Protein AF-A0AAJ0M104-F1 (afdb_monomer)

Organism: NCBI:txid1170767

Solvent-accessible surface area (backbone atoms only — not comparable to full-atom values): 20127 Å² total; per-residue (Å²): 142,82,82,86,83,86,80,84,82,85,83,86,78,90,77,90,78,86,89,79,87,89,79,88,84,80,92,86,79,87,88,90,83,88,88,82,92,83,86,89,83,90,82,90,84,78,93,82,86,85,82,90,78,89,78,89,83,83,91,80,80,91,81,91,84,84,83,83,86,76,73,85,75,64,67,65,60,63,60,58,66,60,56,79,59,67,57,43,47,35,33,41,36,37,40,35,34,30,68,42,46,60,71,63,79,86,50,50,33,64,58,34,48,51,50,49,53,26,49,52,27,35,71,75,71,72,36,75,65,47,80,91,61,39,47,78,49,74,39,66,62,32,46,63,39,70,80,34,68,21,39,41,37,39,39,36,42,43,85,56,94,76,53,66,72,79,48,60,76,48,38,34,38,48,75,55,85,50,72,49,73,74,54,86,68,82,74,56,70,68,57,53,56,52,49,67,77,56,66,66,66,86,73,54,67,63,62,76,69,58,63,66,75,70,75,72,75,78,84,82,63,96,40,72,68,54,43,52,55,50,50,43,52,49,50,46,51,32,36,31,27,40,42,80,81,50,68,70,53,54,52,44,40,71,77,33,52,75,57,37,51,60,40,55,78,72,50,55,69,72,46,48,48,55,79,75,38,78,81,71,64,71,69,81,80,64,75,81,71,73,86,75,78,78,77,80,82,82,75,77,86,78,80,89,127

Structure (mmCIF, N/CA/C/O backbone):
data_AF-A0AAJ0M104-F1
#
_entry.id   AF-A0AAJ0M104-F1
#
loop_
_atom_site.group_PDB
_atom_site.id
_atom_site.type_symbol
_atom_site.label_atom_id
_atom_site.label_alt_id
_atom_site.label_comp_id
_atom_site.label_asym_id
_atom_site.label_entity_id
_atom_site.label_seq_id
_atom_site.pdbx_PDB_ins_code
_atom_site.Cartn_x
_atom_site.Cartn_y
_atom_site.Cartn_z
_atom_site.occupancy
_atom_site.B_iso_or_equiv
_atom_site.auth_seq_id
_atom_site.auth_comp_id
_atom_site.auth_asym_id
_atom_site.auth_atom_id
_atom_site.pdbx_PDB_model_num
ATOM 1 N N . MET A 1 1 ? -18.863 -15.784 45.475 1.00 42.91 1 MET A N 1
ATOM 2 C CA . MET A 1 1 ? -17.719 -15.745 44.542 1.00 42.91 1 MET A CA 1
ATOM 3 C C . MET A 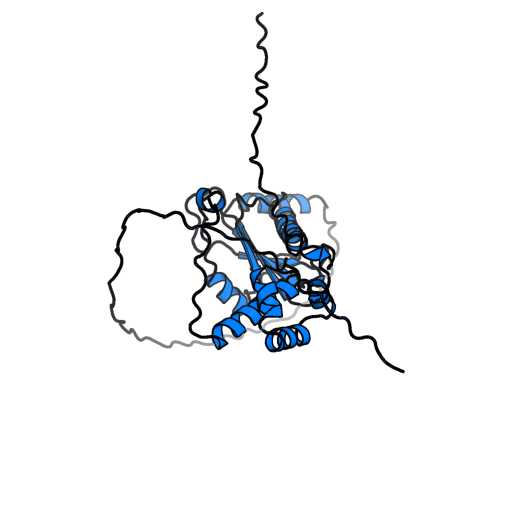1 1 ? -17.711 -14.368 43.906 1.00 42.91 1 MET A C 1
ATOM 5 O O . MET A 1 1 ? -18.545 -14.079 43.063 1.00 42.91 1 MET A O 1
ATOM 9 N N . THR A 1 2 ? -16.884 -13.485 44.450 1.00 33.38 2 THR A N 1
ATOM 10 C CA . THR A 1 2 ? -16.857 -12.038 44.203 1.00 33.38 2 THR A CA 1
ATOM 11 C C . THR A 1 2 ? -15.612 -11.713 43.380 1.00 33.38 2 THR A C 1
ATOM 13 O O . THR A 1 2 ? -14.509 -12.067 43.785 1.00 33.38 2 THR A O 1
ATOM 16 N N . ALA A 1 3 ? -15.792 -11.089 42.216 1.00 35.25 3 ALA A N 1
ATOM 17 C CA . ALA A 1 3 ? -14.701 -10.665 41.337 1.00 35.25 3 ALA A CA 1
ATOM 18 C C . ALA A 1 3 ? -14.054 -9.356 41.842 1.00 35.25 3 ALA A C 1
ATOM 20 O O . ALA A 1 3 ? -14.765 -8.528 42.422 1.00 35.25 3 ALA A O 1
ATOM 21 N N . PRO A 1 4 ? -12.743 -9.126 41.630 1.00 51.97 4 PRO A N 1
ATOM 22 C CA . PRO A 1 4 ? -12.094 -7.908 42.086 1.00 51.97 4 PRO A CA 1
ATOM 23 C C . PRO A 1 4 ? -12.236 -6.774 41.058 1.00 51.97 4 PRO A C 1
ATOM 25 O O . PRO A 1 4 ? -11.969 -6.933 39.870 1.00 51.97 4 PRO A O 1
ATOM 28 N N . LEU A 1 5 ? -12.642 -5.607 41.560 1.00 38.56 5 LEU A N 1
ATOM 29 C CA . LEU A 1 5 ? -12.622 -4.310 40.883 1.00 38.56 5 LEU A CA 1
ATOM 30 C C . LEU A 1 5 ? -11.185 -3.769 40.840 1.00 38.56 5 LEU A C 1
ATOM 32 O O . LEU A 1 5 ? -10.610 -3.465 41.885 1.00 38.56 5 LEU A O 1
ATOM 36 N N . LEU A 1 6 ? -10.629 -3.585 39.642 1.00 39.56 6 LEU A N 1
ATOM 37 C CA . LEU A 1 6 ? -9.388 -2.835 39.438 1.00 39.56 6 LEU A CA 1
ATOM 38 C C . LEU A 1 6 ? -9.701 -1.331 39.408 1.00 39.56 6 LEU A C 1
ATOM 40 O O . LEU A 1 6 ? -10.363 -0.835 38.498 1.00 39.56 6 LEU A O 1
ATOM 44 N N . ARG A 1 7 ? -9.238 -0.601 40.430 1.00 37.22 7 ARG A N 1
ATOM 45 C CA . ARG A 1 7 ? -9.234 0.869 40.471 1.00 37.22 7 ARG A CA 1
ATOM 46 C C . ARG A 1 7 ? -7.934 1.384 39.855 1.00 37.22 7 ARG A C 1
ATOM 48 O O . ARG A 1 7 ? -6.866 1.134 40.404 1.00 37.22 7 ARG A O 1
ATOM 55 N N . PHE A 1 8 ? -8.032 2.163 38.782 1.00 37.84 8 PHE A N 1
ATOM 56 C CA . PHE A 1 8 ? -6.917 2.966 38.282 1.00 37.84 8 PHE A CA 1
ATOM 57 C C . PHE A 1 8 ? -6.805 4.266 39.088 1.00 37.84 8 PHE A C 1
ATOM 59 O O . PHE A 1 8 ? -7.756 5.045 39.183 1.00 37.84 8 PHE A O 1
ATOM 66 N N . GLY A 1 9 ? -5.643 4.467 39.712 1.00 34.59 9 GLY A N 1
ATOM 67 C CA . GLY A 1 9 ? -5.292 5.678 40.447 1.00 34.59 9 GLY A CA 1
ATOM 68 C C . GLY A 1 9 ? -4.988 6.835 39.496 1.00 34.59 9 GLY A C 1
ATOM 69 O O . GLY A 1 9 ? -4.206 6.702 38.561 1.00 34.59 9 GLY A O 1
ATOM 70 N N . ARG A 1 10 ? -5.623 7.979 39.752 1.00 32.16 10 ARG A N 1
ATOM 71 C CA . ARG A 1 10 ? -5.464 9.237 39.018 1.00 32.16 10 ARG A CA 1
ATOM 72 C C . ARG A 1 10 ? -4.271 9.997 39.608 1.00 32.16 10 ARG A C 1
ATOM 74 O O . ARG A 1 10 ? -4.384 10.528 40.708 1.00 32.16 10 ARG A O 1
ATOM 81 N N . LEU A 1 11 ? -3.141 10.049 38.904 1.00 36.62 11 LEU A N 1
ATOM 82 C CA . LEU A 1 11 ? -2.040 10.961 39.231 1.00 36.62 11 LEU A CA 1
ATOM 83 C C . LEU A 1 11 ? -2.289 12.298 38.523 1.00 36.62 11 LEU A C 1
ATOM 85 O O . LEU A 1 11 ? -2.246 12.380 37.300 1.00 36.62 11 LEU A O 1
ATOM 89 N N . GLN A 1 12 ? -2.601 13.335 39.301 1.00 36.16 12 GLN A N 1
ATOM 90 C CA . GLN A 1 12 ? -2.583 14.725 38.850 1.00 36.16 12 GLN A CA 1
ATOM 91 C C . GLN A 1 12 ? -1.155 15.258 38.988 1.00 36.16 12 GLN A C 1
ATOM 93 O O . GLN A 1 12 ? -0.662 15.400 40.104 1.00 36.16 12 GLN A O 1
ATOM 98 N N . SER A 1 13 ? -0.507 15.590 37.874 1.00 35.72 13 SER A N 1
ATOM 99 C CA . SER A 1 13 ? 0.659 16.472 37.865 1.00 35.72 13 SER A CA 1
ATOM 100 C C . SER A 1 13 ? 0.248 17.829 37.293 1.00 35.72 13 SER A C 1
ATOM 102 O O . SER A 1 13 ? -0.194 17.958 36.154 1.00 35.72 13 SER A O 1
ATOM 104 N N . HIS A 1 14 ? 0.350 18.853 38.138 1.00 35.34 14 HIS A N 1
ATOM 105 C CA . HIS A 1 14 ? 0.264 20.251 37.746 1.00 35.34 14 HIS A CA 1
ATOM 106 C C . HIS A 1 14 ? 1.546 20.633 37.000 1.00 35.34 14 HIS A C 1
ATOM 108 O O . HIS A 1 14 ? 2.623 20.597 37.587 1.00 35.34 14 HIS A O 1
ATOM 114 N N . PHE A 1 15 ? 1.424 21.053 35.743 1.00 30.95 15 PHE A N 1
ATOM 115 C CA . PHE A 1 15 ? 2.448 21.847 35.067 1.00 30.95 15 PHE A CA 1
ATOM 116 C C . PHE A 1 15 ? 1.818 23.166 34.621 1.00 30.95 15 PHE A C 1
ATOM 118 O O . PHE A 1 15 ? 0.901 23.193 33.802 1.00 30.95 15 PHE A O 1
ATOM 125 N N . GLN A 1 16 ? 2.283 24.256 35.228 1.00 32.88 16 GLN A N 1
ATOM 126 C CA . GLN A 1 16 ? 2.016 25.621 34.793 1.00 32.88 16 GLN A CA 1
ATOM 127 C C . GLN A 1 16 ? 2.981 25.950 33.650 1.00 32.88 16 GLN A C 1
ATOM 129 O O . GLN A 1 16 ? 4.188 25.787 33.802 1.00 32.88 16 GLN A O 1
ATOM 134 N N . PHE A 1 17 ? 2.451 26.424 32.524 1.00 29.39 17 PHE A N 1
ATOM 135 C CA . PHE A 1 17 ? 3.232 27.090 31.485 1.00 29.39 17 PHE A CA 1
ATOM 136 C C . PHE A 1 17 ? 2.754 28.538 31.380 1.00 29.39 17 PHE A C 1
ATOM 138 O O . PHE A 1 17 ? 1.568 28.791 31.163 1.00 29.39 17 PHE A O 1
ATOM 145 N N . GLU A 1 18 ? 3.683 29.477 31.555 1.00 28.61 18 GLU A N 1
ATOM 146 C CA . GLU A 1 18 ? 3.481 30.880 31.204 1.00 28.61 18 GLU A CA 1
ATOM 147 C C . GLU A 1 18 ? 3.556 31.079 29.678 1.00 28.61 18 GLU A C 1
ATOM 149 O O . GLU A 1 18 ? 4.304 30.367 29.001 1.00 28.61 18 GLU A O 1
ATOM 154 N N . PRO A 1 19 ? 2.813 32.049 29.113 1.00 31.72 19 PRO A N 1
ATOM 155 C CA . PRO A 1 19 ? 2.838 32.339 27.689 1.00 31.72 19 PRO A CA 1
ATOM 156 C C . PRO A 1 19 ? 3.863 33.437 27.383 1.00 31.72 19 PRO A C 1
ATOM 158 O O . PRO A 1 19 ? 3.821 34.519 27.966 1.00 31.72 19 PRO A O 1
ATOM 161 N N . THR A 1 20 ? 4.739 33.219 26.402 1.00 31.50 20 THR A N 1
ATOM 162 C CA . THR A 1 20 ? 5.489 34.321 25.785 1.00 31.50 20 THR A CA 1
ATOM 163 C C . THR A 1 20 ? 5.166 34.419 24.301 1.00 31.50 20 THR A C 1
ATOM 165 O O . THR A 1 20 ? 5.159 33.437 23.561 1.00 31.50 20 THR A O 1
ATOM 168 N N . CYS A 1 21 ? 4.818 35.646 23.924 1.00 28.05 21 CYS A N 1
ATOM 169 C CA . CYS A 1 21 ? 4.252 36.098 22.666 1.00 28.05 21 CYS A CA 1
ATOM 170 C C . CYS A 1 21 ? 5.037 35.697 21.412 1.00 28.05 21 CYS A C 1
ATOM 172 O O . CYS A 1 21 ? 6.239 35.924 21.303 1.00 28.05 21 CYS A O 1
ATOM 174 N N . ILE A 1 22 ? 4.285 35.251 20.405 1.00 28.69 22 ILE A N 1
ATOM 175 C CA . ILE A 1 22 ? 4.690 35.221 19.000 1.00 28.69 22 ILE A CA 1
ATOM 176 C C . ILE A 1 22 ? 4.310 36.569 18.378 1.00 28.69 22 ILE A C 1
ATOM 178 O O . ILE A 1 22 ? 3.133 36.934 18.347 1.00 28.69 22 ILE A O 1
ATOM 182 N N . GLN A 1 23 ? 5.298 37.290 17.851 1.00 30.30 23 GLN A N 1
ATOM 183 C CA . GLN A 1 23 ? 5.090 38.401 16.928 1.00 30.30 23 GLN A CA 1
ATOM 184 C C . GLN A 1 23 ? 5.597 38.030 15.531 1.00 30.30 23 GLN A C 1
ATOM 186 O O . GLN A 1 23 ? 6.747 37.646 15.360 1.00 30.30 23 GLN A O 1
ATOM 191 N N . LEU A 1 24 ? 4.690 38.247 14.571 1.00 28.30 24 LEU A N 1
ATOM 192 C CA . LEU A 1 24 ? 4.901 38.730 13.203 1.00 28.30 24 LEU A CA 1
ATOM 193 C C . LEU A 1 24 ? 5.737 37.858 12.260 1.00 28.30 24 LEU A C 1
ATOM 195 O O . LEU A 1 24 ? 6.945 37.832 12.377 1.00 28.30 24 LEU A O 1
ATOM 199 N N . TYR A 1 25 ? 5.098 37.312 11.217 1.00 27.33 25 TYR A N 1
ATOM 200 C CA . TYR A 1 25 ? 5.515 37.546 9.825 1.00 27.33 25 TYR A CA 1
ATOM 201 C C . TYR A 1 25 ? 4.360 37.267 8.845 1.00 27.33 25 TYR A C 1
ATOM 203 O O . TYR A 1 25 ? 3.893 36.144 8.696 1.00 27.33 25 TYR A O 1
ATOM 211 N N . GLY A 1 26 ? 3.929 38.332 8.162 1.00 26.19 26 GLY A N 1
ATOM 212 C CA . GLY A 1 26 ? 4.149 38.442 6.718 1.00 26.19 26 GLY A CA 1
ATOM 213 C C . GLY A 1 26 ? 3.208 37.703 5.766 1.00 26.19 26 GLY A C 1
ATOM 214 O O . GLY A 1 26 ? 3.474 36.584 5.350 1.00 26.19 26 GLY A O 1
ATOM 215 N N . ASN A 1 27 ? 2.186 38.435 5.323 1.00 28.94 27 ASN A N 1
ATOM 216 C CA . ASN A 1 27 ? 1.451 38.304 4.061 1.00 28.94 27 ASN A CA 1
ATOM 217 C C . ASN A 1 27 ? 2.205 37.631 2.894 1.00 28.94 27 ASN A C 1
ATOM 219 O O . ASN A 1 27 ? 3.245 38.125 2.467 1.00 28.94 27 ASN A O 1
ATOM 223 N N . CYS A 1 28 ? 1.550 36.676 2.228 1.00 27.50 28 CYS A N 1
ATOM 224 C CA . CYS A 1 28 ? 1.538 36.604 0.764 1.00 27.50 28 CYS A CA 1
ATOM 225 C C . CYS A 1 28 ? 0.182 36.077 0.282 1.00 27.50 28 CYS A C 1
ATOM 227 O O . CYS A 1 28 ? -0.279 35.002 0.658 1.00 27.50 28 CYS A O 1
ATOM 229 N N . ARG A 1 29 ? -0.477 36.917 -0.513 1.00 29.94 29 ARG A N 1
ATOM 230 C CA . ARG A 1 29 ? -1.855 36.818 -0.981 1.00 29.94 29 ARG A CA 1
ATOM 231 C C . ARG A 1 29 ? -1.839 36.413 -2.454 1.00 29.94 29 ARG A C 1
ATOM 233 O O . ARG A 1 29 ? -1.070 36.978 -3.216 1.00 29.94 29 ARG A O 1
ATOM 240 N N . ASN A 1 30 ? -2.745 35.498 -2.793 1.00 29.28 30 ASN A N 1
ATOM 241 C CA . ASN A 1 30 ? -3.440 35.287 -4.067 1.00 29.28 30 ASN A CA 1
ATOM 242 C C . ASN A 1 30 ? -2.687 35.501 -5.386 1.00 29.28 30 ASN A C 1
ATOM 244 O O . ASN A 1 30 ? -2.341 36.622 -5.734 1.00 29.28 30 ASN A O 1
ATOM 248 N N . GLN A 1 31 ? -2.753 34.478 -6.236 1.00 30.05 31 GLN A N 1
ATOM 249 C CA . GLN A 1 31 ? -3.331 34.601 -7.578 1.00 30.05 31 GLN A CA 1
ATOM 250 C C . GLN A 1 31 ? -3.566 33.197 -8.135 1.00 30.05 31 GLN A C 1
ATOM 252 O O . GLN A 1 31 ? -2.615 32.447 -8.241 1.00 30.05 31 GLN A O 1
ATOM 257 N N . TYR A 1 32 ? -4.820 32.831 -8.412 1.00 27.02 32 TYR A N 1
ATOM 258 C CA . TYR A 1 32 ? -5.238 32.009 -9.559 1.00 27.02 32 TYR A CA 1
ATOM 259 C C . TYR A 1 32 ? -6.756 31.812 -9.479 1.00 27.02 32 TYR A C 1
ATOM 261 O O . TYR A 1 32 ? -7.268 30.956 -8.765 1.00 27.02 32 TYR A O 1
ATOM 269 N N . THR A 1 33 ? -7.496 32.648 -10.203 1.00 32.66 33 THR A N 1
ATOM 270 C CA . THR A 1 33 ? -8.871 32.352 -10.611 1.00 32.66 33 THR A CA 1
ATOM 271 C C . THR A 1 33 ? -9.080 32.811 -12.048 1.00 32.66 33 THR A C 1
ATOM 273 O O . THR A 1 33 ? -8.571 33.848 -12.460 1.00 32.66 33 THR A O 1
ATOM 276 N N . GLN A 1 34 ? -9.916 32.031 -12.736 1.00 32.06 34 GLN A N 1
ATOM 277 C CA . GLN A 1 34 ? -10.574 32.268 -14.024 1.00 32.06 34 GLN A CA 1
ATOM 278 C C . GLN A 1 34 ? -9.784 31.913 -15.297 1.00 32.06 34 GLN A C 1
ATOM 280 O O . GLN A 1 34 ? -8.934 32.663 -15.758 1.00 32.06 34 GLN A O 1
ATOM 285 N N . ARG A 1 35 ? -10.242 30.867 -16.000 1.00 31.59 35 ARG A N 1
ATOM 286 C CA . ARG A 1 35 ? -11.273 31.049 -17.039 1.00 31.59 35 ARG A CA 1
ATOM 287 C C . ARG A 1 35 ? -11.983 29.743 -17.400 1.00 31.59 35 ARG A C 1
ATOM 289 O O . ARG A 1 35 ? -11.394 28.671 -17.438 1.00 31.59 35 ARG A O 1
ATOM 296 N N . ILE A 1 36 ? -13.281 29.903 -17.634 1.00 37.19 36 ILE A N 1
ATOM 297 C CA . ILE A 1 36 ? -14.302 28.913 -17.972 1.00 37.19 36 ILE A CA 1
ATOM 298 C C . ILE A 1 36 ? -14.668 29.070 -19.462 1.00 37.19 36 ILE A C 1
ATOM 300 O O . ILE A 1 36 ? -14.671 30.185 -19.974 1.00 37.19 36 ILE A O 1
ATOM 304 N N . ALA A 1 37 ? -15.086 27.946 -20.056 1.00 32.91 37 ALA A N 1
ATOM 305 C CA . ALA A 1 37 ? -15.987 27.764 -21.205 1.00 32.91 37 ALA A CA 1
ATOM 306 C C . ALA A 1 37 ? -15.483 27.960 -22.649 1.00 32.91 37 ALA A C 1
ATOM 308 O O . ALA A 1 37 ? -15.194 29.059 -23.109 1.00 32.91 37 ALA A O 1
ATOM 309 N N . GLY A 1 38 ? -15.616 26.867 -23.408 1.00 33.31 38 GLY A N 1
ATOM 310 C CA . GLY A 1 38 ? -15.824 26.823 -24.856 1.00 33.31 38 GLY A CA 1
ATOM 311 C C . GLY A 1 38 ? -16.589 25.539 -25.214 1.00 33.31 38 GLY A C 1
ATOM 312 O O . GLY A 1 38 ? -16.177 24.454 -24.825 1.00 33.31 38 GLY A O 1
ATOM 313 N N . LYS A 1 39 ? -17.752 25.696 -25.856 1.00 38.78 39 LYS A N 1
ATOM 314 C CA . LYS A 1 39 ? -18.799 24.698 -26.170 1.00 38.78 39 LYS A CA 1
ATOM 315 C C . LYS A 1 39 ? -18.399 23.627 -27.215 1.00 38.78 39 LYS A C 1
ATOM 317 O O . LYS A 1 39 ? -17.423 23.828 -27.930 1.00 38.78 39 LYS A O 1
ATOM 322 N N . PRO A 1 40 ? -19.193 22.539 -27.353 1.00 45.72 40 PRO A N 1
ATOM 323 C CA . PRO A 1 40 ? -18.944 21.440 -28.288 1.00 45.72 40 PRO A CA 1
ATOM 324 C C . PRO A 1 40 ? -19.600 21.662 -29.663 1.00 45.72 40 PRO A C 1
ATOM 326 O O . PRO A 1 40 ? -20.678 22.251 -29.748 1.00 45.72 40 PRO A O 1
ATOM 329 N N . SER A 1 41 ? -18.990 21.105 -30.714 1.00 43.03 41 SER A N 1
ATOM 330 C CA . SER A 1 41 ? -19.609 20.919 -32.032 1.00 43.03 41 SER A CA 1
ATOM 331 C C . SER A 1 41 ? -19.720 19.435 -32.360 1.00 43.03 41 SER A C 1
ATOM 333 O O . SER A 1 41 ? -18.747 18.688 -32.285 1.00 43.03 41 SER A O 1
ATOM 335 N N . ALA A 1 42 ? -20.938 19.041 -32.716 1.00 38.59 42 ALA A N 1
ATOM 336 C CA . ALA A 1 42 ? -21.307 17.739 -33.237 1.00 38.59 42 ALA A CA 1
ATOM 337 C C . ALA A 1 42 ? -20.820 17.566 -34.681 1.00 38.59 42 ALA A C 1
ATOM 339 O O . ALA A 1 42 ? -20.958 18.489 -35.481 1.00 38.59 42 ALA A O 1
ATOM 340 N N . VAL A 1 43 ? -20.363 16.362 -35.035 1.00 42.56 43 VAL A N 1
ATOM 341 C CA . VAL A 1 43 ? -20.395 15.876 -36.419 1.00 42.56 43 VAL A CA 1
ATOM 342 C C . VAL A 1 43 ? -20.832 14.415 -36.415 1.00 42.56 43 VAL A C 1
ATOM 344 O O . VAL A 1 43 ? -20.274 13.565 -35.729 1.00 42.56 43 VAL A O 1
ATOM 347 N N . SER A 1 44 ? -21.898 14.201 -37.176 1.00 37.47 44 SER A N 1
ATOM 348 C CA . SER A 1 44 ? -22.548 12.952 -37.539 1.00 37.47 44 SER A CA 1
ATOM 349 C C . SER A 1 44 ? -21.842 12.312 -38.733 1.00 37.47 44 SER A C 1
ATOM 351 O O . SER A 1 44 ? -21.378 13.037 -39.611 1.00 37.47 44 SER A O 1
ATOM 353 N N . SER A 1 45 ? -21.791 10.981 -38.773 1.00 38.19 45 SER A N 1
ATOM 354 C CA . SER A 1 45 ? -21.682 10.084 -39.946 1.00 38.19 45 SER A CA 1
ATOM 355 C C . SER A 1 45 ? -21.035 8.780 -39.466 1.00 38.19 45 SER A C 1
ATOM 357 O O . SER A 1 45 ? -20.235 8.790 -38.543 1.00 38.19 45 SER A O 1
ATOM 359 N N . SER A 1 46 ? -21.282 7.595 -39.999 1.00 39.47 46 SER A N 1
ATOM 360 C CA . SER A 1 46 ? -22.240 7.052 -40.952 1.00 39.47 46 SER A CA 1
ATOM 361 C C . SER A 1 46 ? -21.917 5.558 -40.945 1.00 39.47 46 SER A C 1
ATOM 363 O O . SER A 1 46 ? -20.753 5.166 -40.935 1.00 39.47 46 SER A O 1
ATOM 365 N N . ILE A 1 47 ? -22.951 4.735 -40.927 1.00 38.16 47 ILE A N 1
ATOM 366 C CA . ILE A 1 47 ? -22.899 3.277 -40.970 1.00 38.16 47 ILE A CA 1
ATOM 367 C C . ILE A 1 47 ? -22.333 2.822 -42.321 1.00 38.16 47 ILE A C 1
ATOM 369 O O . ILE A 1 47 ? -22.850 3.256 -43.345 1.00 38.16 47 ILE A O 1
ATOM 373 N N . GLN A 1 48 ? -21.373 1.892 -42.329 1.00 41.00 48 GLN A N 1
ATOM 374 C CA . GLN A 1 48 ? -21.265 0.871 -43.378 1.00 41.00 48 GLN A CA 1
ATOM 375 C C . GLN A 1 48 ? -20.816 -0.457 -42.760 1.00 41.00 48 GLN A C 1
ATOM 377 O O . GLN A 1 48 ? -19.719 -0.584 -42.222 1.00 41.00 48 GLN A O 1
ATOM 382 N N . ALA A 1 49 ? -21.727 -1.425 -42.812 1.00 41.34 49 ALA A N 1
ATOM 383 C CA . ALA A 1 49 ? -21.488 -2.834 -42.562 1.00 41.34 49 ALA A CA 1
ATOM 384 C C . ALA A 1 49 ? -21.280 -3.524 -43.914 1.00 41.34 49 ALA A C 1
ATOM 386 O O . ALA A 1 49 ? -22.039 -3.263 -44.844 1.00 41.34 49 ALA A O 1
ATOM 387 N N . GLU A 1 50 ? -20.308 -4.427 -44.000 1.00 41.41 50 GLU A N 1
ATOM 388 C CA . GLU A 1 50 ? -20.191 -5.385 -45.100 1.00 41.41 50 GLU A CA 1
ATOM 389 C C . GLU A 1 50 ? -19.581 -6.716 -44.621 1.00 41.41 50 GLU A C 1
ATOM 391 O O . GLU A 1 50 ? -19.015 -6.778 -43.525 1.00 41.41 50 GLU A O 1
ATOM 396 N N . PRO A 1 51 ? -19.807 -7.811 -45.372 1.00 52.78 51 PRO A N 1
ATOM 397 C CA . PRO A 1 51 ? -20.205 -9.082 -44.786 1.00 52.78 51 PRO A CA 1
ATOM 398 C C . PRO A 1 51 ? -19.092 -10.127 -44.678 1.00 52.78 51 PRO A C 1
ATOM 400 O O . PRO A 1 51 ? -18.059 -10.094 -45.346 1.00 52.78 51 PRO A O 1
ATOM 403 N N . ALA A 1 52 ? -19.399 -11.125 -43.852 1.00 40.19 52 ALA A N 1
ATOM 404 C CA . ALA A 1 52 ? -18.676 -12.372 -43.691 1.00 40.19 52 ALA A CA 1
ATOM 405 C C . ALA A 1 52 ? -18.442 -13.100 -45.027 1.00 40.19 52 ALA A C 1
ATOM 407 O O . ALA A 1 52 ? -19.380 -13.370 -45.780 1.00 40.19 52 ALA A O 1
ATOM 408 N N . ARG A 1 53 ? -17.193 -13.515 -45.263 1.00 43.66 53 ARG A N 1
ATOM 409 C CA . ARG A 1 53 ? -16.855 -14.581 -46.210 1.00 43.66 53 ARG A CA 1
ATOM 410 C C . ARG A 1 53 ? -16.366 -15.797 -45.432 1.00 43.66 53 ARG A C 1
ATOM 412 O O . ARG A 1 53 ? -15.266 -15.801 -44.890 1.00 43.66 53 ARG A O 1
ATOM 419 N N . TYR A 1 54 ? -17.220 -16.814 -45.395 1.00 38.53 54 TYR A N 1
ATOM 420 C CA . TYR A 1 54 ? -16.841 -18.195 -45.123 1.00 38.53 54 TYR A CA 1
ATOM 421 C C . TYR A 1 54 ? -15.996 -18.709 -46.293 1.00 38.53 54 TYR A C 1
ATOM 423 O O . TYR A 1 54 ? -16.431 -18.629 -47.441 1.00 38.53 54 TYR A O 1
ATOM 431 N N . SER A 1 55 ? -14.828 -19.275 -46.001 1.00 50.00 55 SER A N 1
ATOM 432 C CA . SER A 1 55 ? -14.125 -20.164 -46.924 1.00 50.00 55 SER A CA 1
ATOM 433 C C . SER A 1 55 ? -13.754 -21.433 -46.167 1.00 50.00 55 SER A C 1
ATOM 435 O O . SER A 1 55 ? -12.906 -21.416 -45.280 1.00 50.00 55 SER A O 1
ATOM 437 N N . ASN A 1 56 ? -14.443 -22.516 -46.514 1.00 45.75 56 ASN A N 1
ATOM 438 C CA . ASN A 1 56 ? -14.070 -23.887 -46.191 1.00 45.75 56 ASN A CA 1
ATOM 439 C C . ASN A 1 56 ? -12.970 -24.340 -47.158 1.00 45.75 56 ASN A C 1
ATOM 441 O O . ASN A 1 56 ? -13.066 -23.993 -48.331 1.00 45.75 56 ASN A O 1
ATOM 445 N N . HIS A 1 57 ? -11.988 -25.111 -46.675 1.00 46.25 57 HIS A N 1
ATOM 446 C CA . HIS A 1 57 ? -11.250 -26.206 -47.348 1.00 46.25 57 HIS A CA 1
ATOM 447 C C . HIS A 1 57 ? -10.028 -26.617 -46.480 1.00 46.25 57 HIS A C 1
ATOM 449 O O . HIS A 1 57 ? -9.728 -25.919 -45.514 1.00 46.25 57 HIS A O 1
ATOM 455 N N . PRO A 1 58 ? -9.395 -27.786 -46.699 1.00 53.34 58 PRO A N 1
ATOM 456 C CA . PRO A 1 58 ? -9.759 -29.049 -46.070 1.00 53.34 58 PRO A CA 1
ATOM 457 C C . PRO A 1 58 ? -8.663 -29.560 -45.116 1.00 53.34 58 PRO A C 1
ATOM 459 O O . PRO A 1 58 ? -7.541 -29.067 -45.072 1.00 53.34 58 PRO A O 1
ATOM 462 N N . VAL A 1 59 ? -9.042 -30.586 -44.360 1.00 47.31 59 VAL A N 1
ATOM 463 C CA . VAL A 1 59 ? -8.183 -31.466 -43.563 1.00 47.31 59 VAL A CA 1
ATOM 464 C C . VAL A 1 59 ? -7.188 -32.183 -44.475 1.00 47.31 59 VAL A C 1
ATOM 466 O O . VAL A 1 59 ? -7.634 -32.751 -45.465 1.00 47.31 59 VAL A O 1
ATOM 469 N N . ASP A 1 60 ? -5.903 -32.225 -44.105 1.00 41.59 60 ASP A N 1
ATOM 470 C CA . ASP A 1 60 ? -5.057 -33.382 -44.413 1.00 41.59 60 ASP A CA 1
ATOM 471 C C . ASP A 1 60 ? -3.849 -33.548 -43.466 1.00 41.59 60 ASP A C 1
ATOM 473 O O . ASP A 1 60 ? -3.046 -32.647 -43.238 1.00 41.59 60 ASP A O 1
ATOM 477 N N . THR A 1 61 ? -3.805 -34.770 -42.925 1.00 43.75 61 THR A N 1
ATOM 478 C CA . THR A 1 61 ? -2.671 -35.660 -42.618 1.00 43.75 61 THR A CA 1
ATOM 479 C C . THR A 1 61 ? -1.475 -35.209 -41.766 1.00 43.75 61 THR A C 1
ATOM 481 O O . THR A 1 61 ? -0.591 -34.477 -42.193 1.00 43.75 61 THR A O 1
ATOM 484 N N . HIS A 1 62 ? -1.412 -35.836 -40.583 1.00 47.19 62 HIS A N 1
ATOM 485 C CA . HIS A 1 62 ? -0.249 -36.474 -39.949 1.00 47.19 62 HIS A CA 1
ATOM 486 C C . HIS A 1 62 ? 1.132 -36.307 -40.619 1.00 47.19 62 HIS A C 1
ATOM 488 O O . HIS A 1 62 ? 1.409 -36.939 -41.634 1.00 47.19 62 HIS A O 1
ATOM 494 N N . SER A 1 63 ? 2.053 -35.644 -39.911 1.00 46.62 63 SER A N 1
ATOM 495 C CA . SER A 1 63 ? 3.474 -36.014 -39.900 1.00 46.62 63 SER A CA 1
ATOM 496 C C . SER A 1 63 ? 3.965 -36.008 -38.454 1.00 46.62 63 SER A C 1
ATOM 498 O O . SER A 1 63 ? 3.817 -35.013 -37.744 1.00 46.62 63 SER A O 1
ATOM 500 N N . MET A 1 64 ? 4.464 -37.156 -37.998 1.00 52.53 64 MET A N 1
ATOM 501 C CA . MET A 1 64 ? 5.190 -37.283 -36.740 1.00 52.53 64 MET A CA 1
ATOM 502 C C . MET A 1 64 ? 6.652 -36.955 -37.008 1.00 52.53 64 MET A C 1
ATOM 504 O O . MET A 1 64 ? 7.294 -37.717 -37.715 1.00 52.53 64 MET A O 1
ATOM 508 N N . ASP A 1 65 ? 7.169 -35.897 -36.388 1.00 40.28 65 ASP A N 1
ATOM 509 C CA . ASP A 1 65 ? 8.607 -35.678 -36.244 1.00 40.28 65 ASP A CA 1
ATOM 510 C C . ASP A 1 65 ? 8.897 -35.062 -34.864 1.00 40.28 65 ASP A C 1
ATOM 512 O O . ASP A 1 65 ? 8.510 -33.936 -34.554 1.00 40.28 65 ASP A O 1
ATOM 516 N N . ILE A 1 66 ? 9.576 -35.838 -34.020 1.00 41.81 66 ILE A N 1
ATOM 517 C CA . ILE A 1 66 ? 10.293 -35.441 -32.797 1.00 41.81 66 ILE A CA 1
ATOM 518 C C . ILE A 1 66 ? 11.586 -36.284 -32.807 1.00 41.81 66 ILE A C 1
ATOM 520 O O . ILE A 1 66 ? 11.487 -37.449 -33.201 1.00 41.81 66 ILE A O 1
ATOM 524 N N . PRO A 1 67 ? 12.764 -35.819 -32.325 1.00 48.66 67 PRO A N 1
ATOM 525 C CA . PRO A 1 67 ? 13.087 -34.528 -31.699 1.00 48.66 67 PRO A CA 1
ATOM 526 C C . PRO A 1 67 ? 14.269 -33.794 -32.361 1.00 48.66 67 PRO A C 1
ATOM 528 O O . PRO A 1 67 ? 15.284 -34.402 -32.690 1.00 48.66 67 PRO A O 1
ATOM 531 N N . ASN A 1 68 ? 14.218 -32.459 -32.394 1.00 43.31 68 ASN A N 1
ATOM 532 C CA . ASN A 1 68 ? 15.444 -31.663 -32.463 1.00 43.31 68 ASN A CA 1
ATOM 533 C C . ASN A 1 68 ? 15.945 -31.371 -31.047 1.00 43.31 68 ASN A C 1
ATOM 535 O O . ASN A 1 68 ? 15.238 -30.806 -30.213 1.00 43.31 68 ASN A O 1
ATOM 539 N N . LEU A 1 69 ? 17.179 -31.807 -30.812 1.00 43.69 69 LEU A N 1
ATOM 540 C CA . LEU A 1 69 ? 18.013 -31.553 -29.650 1.00 43.69 69 LEU A CA 1
ATOM 541 C C . LEU A 1 69 ? 18.183 -30.030 -29.502 1.00 43.69 69 LEU A C 1
ATOM 543 O O . LEU A 1 69 ? 18.811 -29.391 -30.344 1.00 43.69 69 LEU A O 1
ATOM 547 N N . VAL A 1 70 ? 17.562 -29.435 -28.482 1.00 47.25 70 VAL A N 1
ATOM 548 C CA . VAL A 1 70 ? 17.677 -27.996 -28.217 1.00 47.25 70 VAL A CA 1
ATOM 549 C C . VAL A 1 70 ? 18.973 -27.745 -27.456 1.00 47.25 70 VAL A C 1
ATOM 551 O O . VAL A 1 70 ? 19.153 -28.219 -26.335 1.00 47.25 70 VAL A O 1
ATOM 554 N N . ASP A 1 71 ? 19.861 -26.997 -28.101 1.00 43.28 71 ASP A N 1
ATOM 555 C CA . ASP A 1 71 ? 21.090 -26.440 -27.547 1.00 43.28 71 ASP A CA 1
ATOM 556 C C . ASP A 1 71 ? 20.768 -25.554 -26.319 1.00 43.28 71 ASP A C 1
ATOM 558 O O . ASP A 1 71 ? 19.975 -24.612 -26.438 1.00 43.28 71 ASP A O 1
ATOM 562 N N . PRO A 1 72 ? 21.349 -25.794 -25.128 1.00 48.31 72 PRO A N 1
ATOM 563 C CA . PRO A 1 72 ? 21.032 -25.030 -23.917 1.00 48.31 72 PRO A CA 1
ATOM 564 C C . PRO A 1 72 ? 21.625 -23.607 -23.892 1.00 48.31 72 PRO A C 1
ATOM 566 O O . PRO A 1 72 ? 21.424 -22.877 -22.925 1.00 48.31 72 PRO A O 1
ATOM 569 N N . THR A 1 73 ? 22.330 -23.171 -24.938 1.00 44.31 73 THR A N 1
ATOM 570 C CA . THR A 1 73 ? 23.068 -21.893 -24.945 1.00 44.31 73 THR A CA 1
ATOM 571 C C . THR A 1 73 ? 22.237 -20.690 -25.427 1.00 44.31 73 THR A C 1
ATOM 573 O O . THR A 1 73 ? 22.683 -19.551 -25.326 1.00 44.31 73 THR A O 1
ATOM 576 N N . SER A 1 74 ? 21.005 -20.881 -25.914 1.00 43.91 74 SER A N 1
ATOM 577 C CA . SER A 1 74 ? 20.187 -19.774 -26.458 1.00 43.91 74 SER A CA 1
ATOM 578 C C . SER A 1 74 ? 19.233 -19.097 -25.463 1.00 43.91 74 SER A C 1
ATOM 580 O O . SER A 1 74 ? 18.622 -18.084 -25.803 1.00 43.91 74 SER A O 1
ATOM 582 N N . THR A 1 75 ? 19.116 -19.590 -24.228 1.00 44.12 75 THR A N 1
ATOM 583 C CA . THR A 1 75 ? 18.188 -19.018 -23.230 1.00 44.12 75 THR A CA 1
ATOM 584 C C . THR A 1 75 ? 18.778 -17.803 -22.501 1.00 44.12 75 THR A C 1
ATOM 586 O O . THR A 1 75 ? 18.042 -16.920 -22.066 1.00 44.12 75 THR A O 1
ATOM 589 N N . GLU A 1 76 ? 20.105 -17.695 -22.421 1.00 39.19 76 GLU A N 1
ATOM 590 C CA . GLU A 1 76 ? 20.781 -16.623 -21.675 1.00 39.19 76 GLU A CA 1
ATOM 591 C C . GLU A 1 76 ? 20.897 -15.312 -22.481 1.00 39.19 76 GLU A C 1
ATOM 593 O O . GLU A 1 76 ? 20.827 -14.217 -21.919 1.00 39.19 76 GLU A O 1
ATOM 598 N N . ALA A 1 77 ? 20.950 -15.404 -23.815 1.00 38.88 77 ALA A N 1
ATOM 599 C CA . ALA A 1 77 ? 21.014 -14.245 -24.713 1.00 38.88 77 ALA A CA 1
ATOM 600 C C . ALA A 1 77 ? 19.660 -13.518 -24.881 1.00 38.88 77 ALA A C 1
ATOM 602 O O . ALA A 1 77 ? 19.617 -12.309 -25.112 1.00 38.88 77 ALA A O 1
ATOM 603 N N . ALA A 1 78 ? 18.533 -14.223 -24.727 1.00 40.66 78 ALA A N 1
ATOM 604 C CA . ALA A 1 78 ? 17.201 -13.611 -24.795 1.00 40.66 78 ALA A CA 1
ATOM 605 C C . ALA A 1 78 ? 16.852 -12.802 -23.528 1.00 40.66 78 ALA A C 1
ATOM 607 O O . ALA A 1 78 ? 16.059 -11.861 -23.592 1.00 40.66 78 ALA A O 1
ATOM 608 N N . ALA A 1 79 ? 17.469 -13.125 -22.386 1.00 44.50 79 ALA A N 1
ATOM 609 C CA . ALA A 1 79 ? 17.314 -12.364 -21.147 1.00 44.50 79 ALA A CA 1
ATOM 610 C C . ALA A 1 79 ? 18.110 -11.043 -21.165 1.00 44.50 79 ALA A C 1
ATOM 612 O O . ALA A 1 79 ? 17.668 -10.051 -20.588 1.00 44.50 79 ALA A O 1
ATOM 613 N N . THR A 1 80 ? 19.242 -10.994 -21.875 1.00 40.50 80 THR A N 1
ATOM 614 C CA . THR A 1 80 ? 20.113 -9.806 -21.962 1.00 40.50 80 THR A CA 1
ATOM 615 C C . THR A 1 80 ? 19.634 -8.755 -22.969 1.00 40.50 80 THR A C 1
ATOM 617 O O . THR A 1 80 ? 19.972 -7.583 -22.834 1.00 40.50 80 THR A O 1
ATOM 620 N N . ALA A 1 81 ? 18.800 -9.114 -23.950 1.00 43.06 81 ALA A N 1
ATOM 621 C CA . ALA A 1 81 ? 18.246 -8.133 -24.892 1.00 43.06 81 ALA A CA 1
ATOM 622 C C . ALA A 1 81 ? 17.172 -7.225 -24.254 1.00 43.06 81 ALA A C 1
ATOM 624 O O . ALA A 1 81 ? 17.031 -6.066 -24.645 1.00 43.06 81 ALA A O 1
ATOM 625 N N . ASN A 1 82 ? 16.455 -7.711 -23.234 1.00 48.69 82 ASN A N 1
ATOM 626 C CA . ASN A 1 82 ? 15.380 -6.957 -22.577 1.00 48.69 82 ASN A CA 1
ATOM 627 C C . ASN A 1 82 ? 15.860 -6.035 -21.443 1.00 48.69 82 ASN A C 1
ATOM 629 O O . ASN A 1 82 ? 15.123 -5.129 -21.061 1.00 48.69 82 ASN A O 1
ATOM 633 N N . THR A 1 83 ? 17.076 -6.215 -20.915 1.00 48.91 83 THR A N 1
ATOM 634 C CA . THR A 1 83 ? 17.613 -5.368 -19.832 1.00 48.91 83 THR A CA 1
ATOM 635 C C . THR A 1 83 ? 18.047 -3.984 -20.315 1.00 48.91 83 THR A C 1
ATOM 637 O O . THR A 1 83 ? 17.917 -3.019 -19.570 1.00 48.91 83 THR A O 1
ATOM 640 N N . SER A 1 84 ? 18.462 -3.845 -21.579 1.00 51.91 84 SER A N 1
ATOM 641 C CA . SER A 1 84 ? 18.899 -2.557 -22.153 1.00 51.91 84 SER A CA 1
ATOM 642 C C . SER A 1 84 ? 17.795 -1.489 -22.264 1.00 51.91 84 SER A C 1
ATOM 644 O O . SER A 1 84 ? 18.099 -0.315 -22.453 1.00 51.91 84 SER A O 1
ATOM 646 N N . ASN A 1 85 ? 16.520 -1.869 -22.115 1.00 64.62 85 ASN A N 1
ATOM 647 C CA . ASN A 1 85 ? 15.375 -0.954 -22.189 1.00 64.62 85 ASN A CA 1
ATOM 648 C C . ASN A 1 85 ? 14.757 -0.634 -20.810 1.00 64.62 85 ASN A C 1
ATOM 650 O O . ASN A 1 85 ? 13.807 0.138 -20.720 1.00 64.62 85 ASN A O 1
ATOM 654 N N . LEU A 1 86 ? 15.271 -1.205 -19.714 1.00 69.62 86 LEU A N 1
ATOM 655 C CA . LEU A 1 86 ? 14.698 -1.003 -18.372 1.00 69.62 86 LEU A CA 1
ATOM 656 C C . LEU A 1 86 ? 15.214 0.250 -17.655 1.00 69.62 86 LEU A C 1
ATOM 658 O O . LEU A 1 86 ? 14.664 0.617 -16.617 1.00 69.62 86 LEU A O 1
ATOM 662 N N . ASP A 1 87 ? 16.195 0.930 -18.251 1.00 83.19 87 ASP A N 1
ATOM 663 C CA . ASP A 1 87 ? 16.583 2.297 -17.891 1.00 83.19 87 ASP A CA 1
ATOM 664 C C . ASP A 1 87 ? 15.625 3.346 -18.484 1.00 83.19 87 ASP A C 1
ATOM 666 O O . ASP A 1 87 ? 15.729 4.533 -18.173 1.00 83.19 87 ASP A O 1
ATOM 670 N N . SER A 1 88 ? 14.687 2.942 -19.350 1.00 88.88 88 SER A N 1
ATOM 671 C CA . SER A 1 88 ? 13.652 3.841 -19.859 1.00 88.88 88 SER A CA 1
ATOM 672 C C . SER A 1 88 ? 12.538 4.062 -18.822 1.00 88.88 88 SER A C 1
ATOM 674 O O . SER A 1 88 ? 12.340 3.235 -17.926 1.00 88.88 88 SER A O 1
ATOM 676 N N . PRO A 1 89 ? 11.787 5.176 -18.919 1.00 92.88 89 PRO A N 1
ATOM 677 C CA . PRO A 1 89 ? 10.649 5.423 -18.045 1.00 92.88 89 PRO A CA 1
ATOM 678 C C . PRO A 1 89 ? 9.620 4.285 -18.122 1.00 92.88 89 PRO A C 1
ATOM 680 O O . PRO A 1 89 ? 9.051 4.027 -19.183 1.00 92.88 89 PRO A O 1
ATOM 683 N N . VAL A 1 90 ? 9.353 3.620 -16.998 1.00 94.94 90 VAL A N 1
ATOM 684 C CA . VAL A 1 90 ? 8.481 2.440 -16.935 1.00 94.94 90 VAL A CA 1
ATOM 685 C C . VAL A 1 90 ? 7.706 2.388 -15.624 1.00 94.94 90 VAL A C 1
ATOM 687 O O . VAL A 1 90 ? 8.178 2.823 -14.571 1.00 94.94 90 VAL A O 1
ATOM 690 N N . ARG A 1 91 ? 6.500 1.824 -15.690 1.00 95.94 91 ARG A N 1
ATOM 691 C CA . ARG A 1 91 ? 5.643 1.560 -14.539 1.00 95.94 91 ARG A CA 1
ATOM 692 C C . ARG A 1 91 ? 5.551 0.058 -14.296 1.00 95.94 91 ARG A C 1
ATOM 694 O O . ARG A 1 91 ? 4.985 -0.675 -15.103 1.00 95.94 91 ARG A O 1
ATOM 701 N N . ILE A 1 92 ? 6.072 -0.404 -13.169 1.00 97.44 92 ILE A N 1
ATOM 702 C CA . ILE A 1 92 ? 5.975 -1.798 -12.741 1.00 97.44 92 ILE A CA 1
ATOM 703 C C . ILE A 1 92 ? 4.791 -1.941 -11.799 1.00 97.44 92 ILE A C 1
ATOM 705 O O . ILE A 1 92 ? 4.734 -1.305 -10.750 1.00 97.44 92 ILE A O 1
ATOM 709 N N . LEU A 1 93 ? 3.843 -2.792 -12.170 1.00 97.88 93 LEU A N 1
ATOM 710 C CA . LEU A 1 93 ? 2.686 -3.124 -11.357 1.00 97.88 93 LEU A CA 1
ATOM 711 C C . LEU A 1 93 ? 2.781 -4.583 -10.918 1.00 97.88 93 LEU A C 1
ATOM 713 O O . LEU A 1 93 ? 2.916 -5.478 -11.750 1.00 97.88 93 LEU A O 1
ATOM 717 N N . VAL A 1 94 ? 2.642 -4.837 -9.622 1.00 98.38 94 VAL A N 1
ATOM 718 C CA . VAL A 1 94 ? 2.631 -6.194 -9.075 1.00 98.38 94 VAL A CA 1
ATOM 719 C C . VAL A 1 94 ? 1.341 -6.452 -8.319 1.00 98.38 94 VAL A C 1
ATOM 721 O O . VAL A 1 94 ? 0.984 -5.714 -7.404 1.00 98.38 94 VAL A O 1
ATOM 724 N N . GLN A 1 95 ? 0.648 -7.517 -8.715 1.00 97.88 95 GLN A N 1
ATOM 725 C CA . GLN A 1 95 ? -0.513 -8.072 -8.024 1.00 97.88 95 GLN A CA 1
ATOM 726 C C . GLN A 1 95 ? -0.068 -9.215 -7.113 1.00 97.88 95 GLN A C 1
ATOM 728 O O . GLN A 1 95 ? 0.738 -10.054 -7.514 1.00 97.88 95 GLN A O 1
ATOM 733 N N . THR A 1 96 ? -0.622 -9.301 -5.912 1.00 97.88 96 THR A N 1
ATOM 734 C CA . THR A 1 96 ? -0.309 -10.384 -4.975 1.00 97.88 96 THR A CA 1
ATOM 735 C C . THR A 1 96 ? -1.407 -10.547 -3.928 1.00 97.88 96 THR A C 1
ATOM 737 O O . THR A 1 96 ? -2.430 -9.861 -3.980 1.00 97.88 96 THR A O 1
ATOM 740 N N . GLN A 1 97 ? -1.215 -11.470 -2.991 1.00 97.62 97 GLN A N 1
ATOM 741 C CA . GLN A 1 97 ? -2.045 -11.620 -1.803 1.00 97.62 97 GLN A CA 1
ATOM 742 C C . GLN A 1 97 ? -1.232 -11.278 -0.553 1.00 97.62 97 GLN A C 1
ATOM 744 O O . GLN A 1 97 ? -0.051 -11.599 -0.452 1.00 97.62 97 GLN A O 1
ATOM 749 N N . THR A 1 98 ? -1.873 -10.643 0.422 1.00 95.56 98 THR A N 1
ATOM 750 C CA . THR A 1 98 ? -1.250 -10.153 1.666 1.00 95.56 98 THR A CA 1
ATOM 751 C C . THR A 1 98 ? -0.432 -11.201 2.420 1.00 95.56 98 THR A C 1
ATOM 753 O O . THR A 1 98 ? 0.649 -10.883 2.915 1.00 95.56 98 THR A O 1
ATOM 756 N N . HIS A 1 99 ? -0.908 -12.446 2.467 1.00 94.44 99 HIS A N 1
ATOM 757 C CA . HIS A 1 99 ? -0.242 -13.556 3.153 1.00 94.44 99 HIS A CA 1
ATOM 758 C C . HIS A 1 99 ? 0.975 -14.122 2.398 1.00 94.44 99 HIS A C 1
ATOM 760 O O . HIS A 1 99 ? 1.789 -14.809 3.003 1.00 94.44 99 HIS A O 1
ATOM 766 N N . LEU A 1 100 ? 1.110 -13.824 1.101 1.00 96.56 100 LEU A N 1
ATOM 767 C CA . LEU A 1 100 ? 2.243 -14.239 0.262 1.00 96.56 100 LEU A CA 1
ATOM 768 C C . LEU A 1 100 ? 3.411 -13.246 0.325 1.00 96.56 100 LEU A C 1
ATOM 770 O O . LEU A 1 100 ? 4.480 -13.505 -0.225 1.00 96.56 100 LEU A O 1
ATOM 774 N N . ILE A 1 101 ? 3.211 -12.085 0.951 1.00 95.44 101 ILE A N 1
ATOM 775 C CA . ILE A 1 101 ? 4.271 -11.095 1.131 1.00 95.44 101 ILE A CA 1
ATOM 776 C C . ILE A 1 101 ? 5.301 -11.631 2.135 1.00 95.44 101 ILE A C 1
ATOM 778 O O . ILE A 1 101 ? 4.900 -12.098 3.205 1.00 95.44 101 ILE A O 1
ATOM 782 N N . PRO A 1 102 ? 6.607 -11.552 1.833 1.00 94.31 102 PRO A N 1
ATOM 783 C CA . PRO A 1 102 ? 7.645 -11.957 2.770 1.00 94.31 102 PRO A CA 1
ATOM 784 C C . PRO A 1 102 ? 7.610 -11.163 4.077 1.00 94.31 102 PRO A C 1
ATOM 786 O O . PRO A 1 102 ? 7.230 -9.993 4.108 1.00 94.31 102 PRO A O 1
ATOM 789 N N . GLY A 1 103 ? 8.074 -11.807 5.144 1.00 89.00 103 GLY A N 1
ATOM 790 C CA . GLY A 1 103 ? 8.097 -11.259 6.497 1.00 89.00 103 GLY A CA 1
ATOM 791 C C . GLY A 1 103 ? 7.087 -11.942 7.413 1.00 89.00 103 GLY A C 1
ATOM 792 O O . GLY A 1 103 ? 6.138 -12.591 6.963 1.00 89.00 103 GLY A O 1
ATOM 793 N N . ASP A 1 104 ? 7.302 -11.804 8.717 1.00 81.50 104 ASP A N 1
ATOM 794 C CA . ASP A 1 104 ? 6.347 -12.259 9.725 1.00 81.50 104 ASP A CA 1
ATOM 795 C C . ASP A 1 104 ? 5.097 -11.350 9.709 1.00 81.50 104 ASP A C 1
ATOM 797 O O . ASP A 1 104 ? 5.105 -10.239 9.183 1.00 81.50 104 ASP A O 1
ATOM 801 N N . LYS A 1 105 ? 3.966 -11.826 10.217 1.00 72.00 105 LYS A N 1
ATOM 802 C CA . LYS A 1 105 ? 2.775 -11.003 10.462 1.00 72.00 105 LYS A CA 1
ATOM 803 C C . LYS A 1 105 ? 2.948 -10.104 11.684 1.00 72.00 105 LYS A C 1
ATOM 805 O O . LYS A 1 105 ? 2.269 -9.086 11.779 1.00 72.00 105 LYS A O 1
ATOM 810 N N . SER A 1 106 ? 3.840 -10.489 12.598 1.00 68.94 106 SER A N 1
ATOM 811 C CA . SER A 1 106 ? 4.221 -9.669 13.751 1.00 68.94 106 SER A CA 1
ATOM 812 C C . SER A 1 106 ? 5.123 -8.489 13.365 1.00 68.94 106 SER A C 1
ATOM 814 O O . SER A 1 106 ? 5.201 -7.509 14.105 1.00 68.94 106 SER A O 1
ATOM 816 N N . THR A 1 107 ? 5.784 -8.542 12.198 1.00 68.25 107 THR A N 1
ATOM 817 C CA . THR A 1 107 ? 6.679 -7.464 11.775 1.00 68.25 107 THR A CA 1
ATOM 818 C C . THR A 1 107 ? 5.902 -6.225 11.351 1.00 68.25 107 THR A C 1
ATOM 820 O O . THR A 1 107 ? 4.750 -6.270 10.906 1.00 68.25 107 THR A O 1
ATOM 823 N N . LYS A 1 108 ? 6.541 -5.064 11.516 1.00 75.88 108 LYS A N 1
ATOM 824 C CA . LYS A 1 108 ? 5.932 -3.772 11.195 1.00 75.88 108 LYS A CA 1
ATOM 825 C C . LYS A 1 108 ? 5.587 -3.723 9.707 1.00 75.88 108 LYS A C 1
ATOM 827 O O . LYS A 1 108 ? 6.344 -4.219 8.876 1.00 75.88 108 LYS A O 1
ATOM 832 N N . PHE A 1 109 ? 4.493 -3.031 9.366 1.00 81.25 109 PHE A N 1
ATOM 833 C CA . PHE A 1 109 ? 4.084 -2.776 7.975 1.00 81.25 109 PHE A CA 1
ATOM 834 C C . PHE A 1 109 ? 5.263 -2.428 7.050 1.00 81.25 109 PHE A C 1
ATOM 836 O O . PHE A 1 109 ? 5.346 -2.954 5.942 1.00 81.25 109 PHE A O 1
ATOM 843 N N . GLY A 1 110 ? 6.168 -1.563 7.530 1.00 84.81 110 GLY A N 1
ATOM 844 C CA . GLY A 1 110 ? 7.337 -1.109 6.780 1.00 84.81 110 GLY A CA 1
ATOM 845 C C . GLY A 1 110 ? 8.227 -2.255 6.306 1.00 84.81 110 GLY A C 1
ATOM 846 O O . GLY A 1 110 ? 8.609 -2.266 5.151 1.00 84.81 110 GLY A O 1
ATOM 847 N N . GLU A 1 111 ? 8.462 -3.280 7.122 1.00 89.06 111 GLU A N 1
ATOM 848 C CA . GLU A 1 111 ? 9.383 -4.366 6.764 1.00 89.06 111 GLU A CA 1
ATOM 849 C C . GLU A 1 111 ? 8.836 -5.246 5.636 1.00 89.06 111 GLU A C 1
ATOM 851 O O . GLU A 1 111 ? 9.540 -5.525 4.667 1.00 89.06 111 GLU A O 1
ATOM 856 N N . ARG A 1 112 ? 7.559 -5.646 5.720 1.00 92.38 112 ARG A N 1
ATOM 857 C CA . ARG A 1 112 ? 6.889 -6.424 4.659 1.00 92.38 112 ARG A CA 1
ATOM 858 C C . ARG A 1 112 ? 6.797 -5.625 3.360 1.00 92.38 112 ARG A C 1
ATOM 860 O O . ARG A 1 112 ? 6.970 -6.165 2.268 1.00 92.38 112 ARG A O 1
ATOM 867 N N . TYR A 1 113 ? 6.501 -4.334 3.487 1.00 93.75 113 TYR A N 1
ATOM 868 C CA . TYR A 1 113 ? 6.427 -3.410 2.366 1.00 93.75 113 TYR A CA 1
ATOM 869 C C . TYR A 1 113 ? 7.788 -3.246 1.677 1.00 93.75 113 TYR A C 1
ATOM 871 O O . TYR A 1 113 ? 7.895 -3.494 0.475 1.00 93.75 113 TYR A O 1
ATOM 879 N N . ASP A 1 114 ? 8.822 -2.906 2.446 1.00 93.38 114 ASP A N 1
ATOM 880 C CA . ASP A 1 114 ? 10.188 -2.686 1.972 1.00 93.38 114 ASP A CA 1
ATOM 881 C C . ASP A 1 114 ? 10.753 -3.958 1.334 1.00 93.38 114 ASP A C 1
ATOM 883 O O . ASP A 1 114 ? 11.353 -3.897 0.260 1.00 93.38 114 ASP A O 1
ATOM 887 N N . ALA A 1 115 ? 10.494 -5.126 1.936 1.00 95.25 115 ALA A N 1
ATOM 888 C CA . ALA A 1 115 ? 10.873 -6.414 1.367 1.00 95.25 115 ALA A CA 1
ATOM 889 C C . ALA A 1 115 ? 10.245 -6.627 -0.016 1.00 95.25 115 ALA A C 1
ATOM 891 O O . ALA A 1 115 ? 10.946 -7.005 -0.956 1.00 95.25 115 ALA A O 1
ATOM 892 N N . MET A 1 116 ? 8.946 -6.349 -0.169 1.00 97.38 116 MET A N 1
ATOM 893 C CA . MET A 1 116 ? 8.261 -6.521 -1.450 1.00 97.38 116 MET A CA 1
ATOM 894 C C . MET A 1 116 ? 8.785 -5.551 -2.511 1.00 97.38 116 MET A C 1
ATOM 896 O O . MET A 1 116 ? 9.096 -5.977 -3.621 1.00 97.38 116 MET A O 1
ATOM 900 N N . VAL A 1 117 ? 8.916 -4.263 -2.187 1.00 97.31 117 VAL A N 1
ATOM 901 C CA . VAL A 1 117 ? 9.435 -3.256 -3.126 1.00 97.31 117 VAL A CA 1
ATOM 902 C C . VAL A 1 117 ? 10.866 -3.605 -3.550 1.00 97.31 117 VAL A C 1
ATOM 904 O O . VAL A 1 117 ? 11.186 -3.572 -4.739 1.00 97.31 117 VAL A O 1
ATOM 907 N N . ASN A 1 118 ? 11.705 -4.043 -2.609 1.00 97.62 118 ASN A N 1
ATOM 908 C CA . ASN A 1 118 ? 13.059 -4.492 -2.904 1.00 97.62 118 ASN A CA 1
ATOM 909 C C . ASN A 1 118 ? 13.089 -5.738 -3.805 1.00 97.62 118 ASN A C 1
ATOM 911 O O . ASN A 1 118 ? 13.870 -5.772 -4.753 1.00 97.62 118 ASN A O 1
ATOM 915 N N . LEU A 1 119 ? 12.222 -6.728 -3.570 1.00 98.06 119 LEU A N 1
ATOM 916 C CA . LEU A 1 119 ? 12.109 -7.903 -4.443 1.00 98.06 119 LEU A CA 1
ATOM 917 C C . LEU A 1 119 ? 11.701 -7.531 -5.868 1.00 98.06 119 LEU A C 1
ATOM 919 O O . LEU A 1 119 ? 12.252 -8.079 -6.822 1.00 98.06 119 LEU A O 1
ATOM 923 N N . ILE A 1 120 ? 10.767 -6.589 -6.028 1.00 97.94 120 ILE A N 1
ATOM 924 C CA . ILE A 1 120 ? 10.372 -6.097 -7.354 1.00 97.94 120 ILE A CA 1
ATOM 925 C C . ILE A 1 120 ? 11.587 -5.484 -8.048 1.00 97.94 120 ILE A C 1
ATOM 927 O O . ILE A 1 120 ? 11.850 -5.788 -9.211 1.00 97.94 120 ILE A O 1
ATOM 931 N N . CYS A 1 121 ? 12.361 -4.665 -7.332 1.00 97.06 121 CYS A N 1
ATOM 932 C CA . CYS A 1 121 ? 13.537 -4.034 -7.912 1.00 97.06 121 CYS A CA 1
ATOM 933 C C . CYS A 1 121 ? 14.635 -5.030 -8.289 1.00 97.06 121 CYS A C 1
ATOM 935 O O . CYS A 1 121 ? 15.243 -4.896 -9.353 1.00 97.06 121 CYS A O 1
ATOM 937 N N . GLN A 1 122 ? 14.849 -6.050 -7.461 1.00 97.12 122 GLN A N 1
ATOM 938 C CA . GLN A 1 122 ? 15.799 -7.120 -7.747 1.00 97.12 122 GLN A CA 1
ATOM 939 C C . GLN A 1 122 ? 15.367 -7.930 -8.969 1.00 97.12 122 GLN A C 1
ATOM 941 O O . GLN A 1 122 ? 16.201 -8.258 -9.808 1.00 97.12 122 GLN A O 1
ATOM 946 N N . HIS A 1 123 ? 14.072 -8.207 -9.108 1.00 96.25 123 HIS A N 1
ATOM 947 C CA . HIS A 1 123 ? 13.547 -8.942 -10.253 1.00 96.25 123 HIS A CA 1
ATOM 948 C C . HIS A 1 123 ? 13.662 -8.153 -11.562 1.00 96.25 123 HIS A C 1
ATOM 950 O O . HIS A 1 123 ? 14.107 -8.697 -12.569 1.00 96.25 123 HIS A O 1
ATOM 956 N N . VAL A 1 124 ? 13.269 -6.875 -11.556 1.00 95.88 124 VAL A N 1
ATOM 957 C CA . VAL A 1 124 ? 13.202 -6.065 -12.781 1.00 95.88 124 VAL A CA 1
ATOM 958 C C . VAL A 1 124 ? 14.568 -5.492 -13.157 1.00 95.88 124 VAL A C 1
ATOM 960 O O . VAL A 1 124 ? 14.975 -5.600 -14.306 1.00 95.88 124 VAL A O 1
ATOM 963 N N . TRP A 1 125 ? 15.297 -4.904 -12.206 1.00 94.50 125 TRP A N 1
ATOM 964 C CA . TRP A 1 125 ? 16.537 -4.161 -12.478 1.00 94.50 125 TRP A CA 1
ATOM 965 C C . TRP A 1 125 ? 17.798 -4.820 -11.909 1.00 94.50 125 TRP A C 1
ATOM 967 O O . TRP A 1 125 ? 18.864 -4.215 -11.970 1.00 94.50 125 TRP A O 1
ATOM 977 N N . GLN A 1 126 ? 17.700 -6.024 -11.332 1.00 95.38 126 GLN A N 1
ATOM 978 C CA . GLN A 1 126 ? 18.841 -6.747 -10.747 1.00 95.38 126 GLN A CA 1
ATOM 979 C C . GLN A 1 126 ? 19.598 -5.937 -9.678 1.00 95.38 126 GLN A C 1
ATOM 981 O O . GLN A 1 126 ? 20.809 -6.070 -9.506 1.00 95.38 126 GLN A O 1
ATOM 986 N N . ARG A 1 127 ? 18.881 -5.084 -8.934 1.00 95.38 127 ARG A N 1
ATOM 987 C CA . ARG A 1 127 ? 19.441 -4.257 -7.855 1.00 95.38 127 ARG A CA 1
ATOM 988 C C . ARG A 1 127 ? 18.441 -4.022 -6.730 1.00 95.38 127 ARG A C 1
ATOM 990 O O . ARG A 1 127 ? 17.251 -4.276 -6.880 1.00 95.38 127 ARG A O 1
ATOM 997 N N . GLY A 1 128 ? 18.933 -3.497 -5.612 1.00 96.38 128 GLY A N 1
ATOM 998 C CA . GLY A 1 128 ? 18.076 -3.067 -4.510 1.00 96.38 128 GLY A CA 1
ATOM 999 C C . GLY A 1 128 ? 17.204 -1.856 -4.857 1.00 96.38 128 GLY A C 1
ATOM 1000 O O . GLY A 1 128 ? 17.492 -1.106 -5.800 1.00 96.38 128 GLY A O 1
ATOM 1001 N N . TYR A 1 129 ? 16.145 -1.677 -4.067 1.00 95.19 129 TYR A N 1
ATOM 1002 C CA . TYR A 1 129 ? 15.273 -0.506 -4.145 1.00 95.19 129 TYR A CA 1
ATOM 1003 C C . TYR A 1 129 ? 16.034 0.786 -3.823 1.00 95.19 129 TYR A C 1
ATOM 1005 O O . TYR A 1 129 ? 16.744 0.862 -2.818 1.00 95.19 129 TYR A O 1
ATOM 1013 N N . ASP A 1 130 ? 15.858 1.814 -4.655 1.00 91.44 130 ASP A N 1
ATOM 1014 C CA . ASP A 1 130 ? 16.434 3.139 -4.462 1.00 91.44 130 ASP A CA 1
ATOM 1015 C C . ASP A 1 130 ? 15.328 4.202 -4.515 1.00 91.44 130 ASP A C 1
ATOM 1017 O O . ASP A 1 130 ? 14.915 4.667 -5.576 1.00 91.44 130 ASP A O 1
ATOM 1021 N N . LYS A 1 131 ? 14.893 4.657 -3.337 1.00 88.12 131 LYS A N 1
ATOM 1022 C CA . LYS A 1 131 ? 13.879 5.717 -3.183 1.00 88.12 131 LYS A CA 1
ATOM 1023 C C . LYS A 1 131 ? 14.237 7.058 -3.844 1.00 88.12 131 LYS A C 1
ATOM 1025 O O . LYS A 1 131 ? 13.407 7.964 -3.870 1.00 88.12 131 LYS A O 1
ATOM 1030 N N . PHE A 1 132 ? 15.485 7.250 -4.277 1.00 84.69 132 PHE A N 1
ATOM 1031 C CA . PHE A 1 132 ? 15.908 8.446 -5.009 1.00 84.69 132 PHE A CA 1
ATOM 1032 C C . PHE A 1 132 ? 15.738 8.298 -6.526 1.00 84.69 132 PHE A C 1
ATOM 1034 O O . PHE A 1 132 ? 15.769 9.301 -7.243 1.00 84.69 132 PHE A O 1
ATOM 1041 N N . ARG A 1 133 ? 15.551 7.069 -7.016 1.00 87.19 133 ARG A N 1
ATOM 1042 C CA . ARG A 1 133 ? 15.331 6.737 -8.432 1.00 87.19 133 ARG A CA 1
ATOM 1043 C C . ARG A 1 133 ? 13.898 6.305 -8.706 1.00 87.19 133 ARG A C 1
ATOM 1045 O O . ARG A 1 133 ? 13.346 6.627 -9.759 1.00 87.19 133 ARG A O 1
ATOM 1052 N N . GLU A 1 134 ? 13.316 5.589 -7.756 1.00 90.94 134 GLU A N 1
ATOM 1053 C CA . GLU A 1 134 ? 11.982 5.031 -7.842 1.00 90.94 134 GLU A CA 1
ATOM 1054 C C . GLU A 1 134 ? 10.984 5.847 -7.030 1.00 90.94 134 GLU A C 1
ATOM 1056 O O . GLU A 1 134 ? 11.290 6.390 -5.967 1.00 90.94 134 GLU A O 1
ATOM 1061 N N . ARG A 1 135 ? 9.751 5.857 -7.524 1.00 91.94 135 ARG A N 1
ATOM 1062 C CA . ARG A 1 135 ? 8.584 6.266 -6.760 1.00 91.94 135 ARG A CA 1
ATOM 1063 C C . ARG A 1 135 ? 7.679 5.064 -6.569 1.00 91.94 135 ARG A C 1
ATOM 1065 O O . ARG A 1 135 ? 7.302 4.408 -7.537 1.00 91.94 135 ARG A O 1
ATOM 1072 N N . ASP A 1 136 ? 7.290 4.814 -5.335 1.00 93.38 136 ASP A N 1
ATOM 1073 C CA . ASP A 1 136 ? 6.506 3.655 -4.952 1.00 93.38 136 ASP A CA 1
ATOM 1074 C C . ASP A 1 136 ? 5.108 4.033 -4.442 1.00 93.38 136 ASP A C 1
ATOM 1076 O O . ASP A 1 136 ? 4.850 5.125 -3.924 1.00 93.38 136 ASP A O 1
ATOM 1080 N N . TRP A 1 137 ? 4.168 3.114 -4.632 1.00 93.25 137 TRP A N 1
ATOM 1081 C CA . TRP A 1 137 ? 2.812 3.208 -4.115 1.00 93.25 137 TRP A CA 1
ATOM 1082 C C . TRP A 1 137 ? 2.209 1.821 -3.926 1.00 93.25 137 TRP A C 1
ATOM 1084 O O . TRP A 1 137 ? 2.563 0.867 -4.618 1.00 93.25 137 TRP A O 1
ATOM 1094 N N . ASN A 1 138 ? 1.231 1.712 -3.033 1.00 93.81 138 ASN A N 1
ATOM 1095 C CA . ASN A 1 138 ? 0.506 0.475 -2.816 1.00 93.81 138 ASN A CA 1
ATOM 1096 C C . ASN A 1 138 ? -0.990 0.637 -2.585 1.00 93.81 138 ASN A C 1
ATOM 1098 O O . ASN A 1 138 ? -1.512 1.701 -2.248 1.00 93.81 138 ASN A O 1
ATOM 1102 N N . ARG A 1 139 ? -1.684 -0.492 -2.727 1.00 91.88 139 ARG A N 1
ATOM 1103 C CA . ARG A 1 139 ? -3.129 -0.600 -2.578 1.00 91.88 139 ARG A CA 1
ATOM 1104 C C . ARG A 1 139 ? -3.506 -1.850 -1.809 1.00 91.88 139 ARG A C 1
ATOM 1106 O O . ARG A 1 139 ? -3.014 -2.931 -2.115 1.00 91.88 139 ARG A O 1
ATOM 1113 N N . ASP A 1 140 ? -4.458 -1.700 -0.891 1.00 91.88 140 ASP A N 1
ATOM 1114 C CA . ASP A 1 140 ? -5.088 -2.808 -0.165 1.00 91.88 140 ASP A CA 1
ATOM 1115 C C . ASP A 1 140 ? -4.065 -3.716 0.575 1.00 91.88 140 ASP A C 1
ATOM 1117 O O . ASP A 1 140 ? -4.335 -4.884 0.838 1.00 91.88 140 ASP A O 1
ATOM 1121 N N . CYS A 1 141 ? -2.888 -3.186 0.951 1.00 92.50 141 CYS A N 1
ATOM 1122 C CA . CYS A 1 141 ? -1.847 -3.887 1.725 1.00 92.50 141 CYS A CA 1
ATOM 1123 C C . CYS A 1 141 ? -2.225 -4.030 3.207 1.00 92.50 141 CYS A C 1
ATOM 1125 O O . CYS A 1 141 ? -1.573 -3.499 4.107 1.00 92.50 141 CYS A O 1
ATOM 1127 N N . HIS A 1 142 ? -3.319 -4.738 3.451 1.00 92.94 142 HIS A N 1
ATOM 1128 C CA . HIS A 1 142 ? -3.833 -5.063 4.771 1.00 92.94 142 HIS A CA 1
ATOM 1129 C C . HIS A 1 142 ? -3.156 -6.331 5.297 1.00 92.94 142 HIS A C 1
ATOM 1131 O O . HIS A 1 142 ? -3.769 -7.394 5.333 1.00 92.94 142 HIS A O 1
ATOM 1137 N N . PHE A 1 143 ? -1.872 -6.237 5.650 1.00 90.56 143 PHE A N 1
ATOM 1138 C CA . PHE A 1 143 ? -1.050 -7.397 6.018 1.00 90.56 143 PHE A CA 1
ATOM 1139 C C . PHE A 1 143 ? -1.540 -8.176 7.242 1.00 90.56 143 PHE A C 1
ATOM 1141 O O . PHE A 1 143 ? -1.158 -9.331 7.402 1.00 90.56 143 PHE A O 1
ATOM 1148 N N . ALA A 1 144 ? -2.416 -7.596 8.064 1.00 88.56 144 ALA A N 1
ATOM 1149 C CA . ALA A 1 144 ? -3.030 -8.310 9.175 1.00 88.56 144 ALA A CA 1
ATOM 1150 C C . ALA A 1 144 ? -4.165 -9.266 8.752 1.00 88.56 144 ALA A C 1
ATOM 1152 O O . ALA A 1 144 ? -4.660 -10.031 9.574 1.00 88.56 144 ALA A O 1
ATOM 1153 N N . VAL A 1 145 ? -4.604 -9.225 7.488 1.00 91.12 145 VAL A N 1
ATOM 1154 C CA . VAL A 1 145 ? -5.660 -10.096 6.951 1.00 91.12 145 VAL A CA 1
ATOM 1155 C C . VAL A 1 145 ? -5.078 -10.960 5.852 1.00 91.12 145 VAL A C 1
ATOM 1157 O O . VAL A 1 145 ? -4.474 -10.442 4.918 1.00 91.12 145 VAL A O 1
ATOM 1160 N N . ASP A 1 146 ? -5.308 -12.265 5.920 1.00 92.31 146 ASP A N 1
ATOM 1161 C CA . ASP A 1 146 ? -4.876 -13.189 4.877 1.00 92.31 146 ASP A CA 1
ATOM 1162 C C . ASP A 1 146 ? -5.758 -13.121 3.629 1.00 92.31 146 ASP A C 1
ATOM 1164 O O . ASP A 1 146 ? -6.903 -12.676 3.666 1.00 92.31 146 ASP A O 1
ATOM 1168 N N . ASN A 1 147 ? -5.223 -13.628 2.516 1.00 94.56 147 ASN A N 1
ATOM 1169 C CA . ASN A 1 147 ? -5.952 -13.787 1.250 1.00 94.56 147 ASN A CA 1
ATOM 1170 C C . ASN A 1 147 ? -6.580 -12.499 0.681 1.00 94.56 147 ASN A C 1
ATOM 1172 O O . ASN A 1 147 ? -7.488 -12.571 -0.148 1.00 94.56 147 ASN A O 1
ATOM 1176 N N . VAL A 1 148 ? -6.101 -11.319 1.080 1.00 95.06 148 VAL A N 1
ATOM 1177 C CA . VAL A 1 148 ? -6.538 -10.050 0.490 1.00 95.06 148 VAL A CA 1
ATOM 1178 C C . VAL A 1 148 ? -5.650 -9.741 -0.701 1.00 95.06 148 VAL A C 1
ATOM 1180 O O . VAL A 1 148 ? -4.428 -9.713 -0.579 1.00 95.06 148 VAL A O 1
ATOM 1183 N N . GLU A 1 149 ? -6.263 -9.508 -1.859 1.00 96.19 149 GLU A N 1
ATOM 1184 C CA . GLU A 1 149 ? -5.539 -9.016 -3.026 1.00 96.19 149 GLU A CA 1
ATOM 1185 C C . GLU A 1 149 ? -4.972 -7.624 -2.735 1.00 96.19 149 GLU A C 1
ATOM 1187 O O . GLU A 1 149 ? -5.715 -6.699 -2.398 1.00 96.19 149 GLU A O 1
ATOM 1192 N N . CYS A 1 150 ? -3.666 -7.471 -2.911 1.00 95.88 150 CYS A N 1
ATOM 1193 C CA . CYS A 1 150 ? -2.979 -6.201 -2.772 1.00 95.88 150 CYS A CA 1
ATOM 1194 C C . CYS A 1 150 ? -2.090 -5.923 -3.985 1.00 95.88 150 CYS A C 1
ATOM 1196 O O . CYS A 1 150 ? -1.769 -6.811 -4.781 1.00 95.88 150 CYS A O 1
ATOM 1198 N N . TRP A 1 151 ? -1.759 -4.647 -4.156 1.00 97.25 151 TRP A N 1
ATOM 1199 C CA . TRP A 1 151 ? -1.065 -4.153 -5.337 1.00 97.25 151 TRP A CA 1
ATOM 1200 C C . TRP A 1 151 ? 0.101 -3.263 -4.939 1.00 97.25 151 TRP A C 1
ATOM 1202 O O . TRP A 1 151 ? -0.036 -2.433 -4.041 1.00 97.25 151 TRP A O 1
ATOM 1212 N N . PHE A 1 152 ? 1.203 -3.402 -5.665 1.00 97.56 152 PHE A N 1
ATOM 1213 C CA . PHE A 1 152 ? 2.387 -2.558 -5.565 1.00 97.56 152 PHE A CA 1
ATOM 1214 C C . PHE A 1 152 ? 2.645 -1.915 -6.919 1.00 97.56 152 PHE A C 1
ATOM 1216 O O . PHE A 1 152 ? 2.463 -2.544 -7.962 1.00 97.56 152 PHE A O 1
ATOM 1223 N N . LEU A 1 153 ? 3.048 -0.657 -6.889 1.00 96.94 153 LEU A N 1
ATOM 1224 C CA . LEU A 1 153 ? 3.366 0.148 -8.048 1.00 96.94 153 LEU A CA 1
ATOM 1225 C C . LEU A 1 153 ? 4.745 0.754 -7.833 1.00 96.94 153 LEU A C 1
ATOM 1227 O O . LEU A 1 153 ? 4.954 1.428 -6.829 1.00 96.94 153 LEU A O 1
ATOM 1231 N N . ILE A 1 154 ? 5.653 0.532 -8.775 1.00 96.56 154 ILE A N 1
ATOM 1232 C CA . ILE A 1 154 ? 6.961 1.179 -8.806 1.00 96.56 154 ILE A CA 1
ATOM 1233 C C . ILE A 1 154 ? 7.094 1.901 -10.136 1.00 96.56 154 ILE A C 1
ATOM 1235 O O . ILE A 1 154 ? 7.067 1.288 -11.201 1.00 96.56 154 ILE A O 1
ATOM 1239 N N . ASP A 1 155 ? 7.241 3.211 -10.060 1.00 95.12 155 ASP A N 1
ATOM 1240 C CA . ASP A 1 155 ? 7.524 4.074 -11.189 1.00 95.12 155 ASP A CA 1
ATOM 1241 C C . ASP A 1 155 ? 9.031 4.333 -11.238 1.00 95.12 155 ASP A C 1
ATOM 1243 O O . ASP A 1 155 ? 9.608 4.895 -10.305 1.00 95.12 155 ASP A O 1
ATOM 1247 N N . HIS A 1 156 ? 9.667 3.921 -12.333 1.00 93.12 156 HIS A N 1
ATOM 1248 C CA . HIS A 1 156 ? 11.064 4.217 -12.624 1.00 93.12 156 HIS A CA 1
ATOM 1249 C C . HIS A 1 156 ? 11.115 5.282 -13.714 1.00 93.12 156 HIS A C 1
ATOM 1251 O O . HIS A 1 156 ? 10.615 5.066 -14.814 1.00 93.12 156 HIS A O 1
ATOM 1257 N N . HIS A 1 157 ? 11.685 6.449 -13.415 1.00 87.44 157 HIS A N 1
ATOM 1258 C CA . HIS A 1 157 ? 11.651 7.599 -14.327 1.00 87.44 157 HIS A CA 1
ATOM 1259 C C . HIS A 1 157 ? 12.759 7.601 -15.382 1.00 87.44 157 HIS A C 1
ATOM 1261 O O . HIS A 1 157 ? 12.716 8.442 -16.276 1.00 87.44 157 HIS A O 1
ATOM 1267 N N . GLY A 1 158 ? 13.736 6.697 -15.287 1.00 85.69 158 GLY A N 1
ATOM 1268 C CA . GLY A 1 158 ? 14.903 6.702 -16.160 1.00 85.69 158 GLY A CA 1
ATOM 1269 C C . GLY A 1 158 ? 15.763 7.970 -16.029 1.00 85.69 158 GLY A C 1
ATOM 1270 O O . GLY A 1 158 ? 15.548 8.810 -15.144 1.00 85.69 158 GLY A O 1
ATOM 1271 N N . PRO A 1 159 ? 16.770 8.134 -16.902 1.00 82.56 159 PRO A N 1
ATOM 1272 C CA . PRO A 1 159 ? 17.644 9.303 -16.887 1.00 82.56 159 PRO A CA 1
ATOM 1273 C C . PRO A 1 159 ? 16.963 10.562 -17.450 1.00 82.56 159 PRO A C 1
ATOM 1275 O O . PRO A 1 159 ? 17.345 11.674 -17.078 1.00 82.56 159 PRO A O 1
ATOM 1278 N N . ASP A 1 160 ? 15.942 10.408 -18.302 1.00 79.06 160 ASP A N 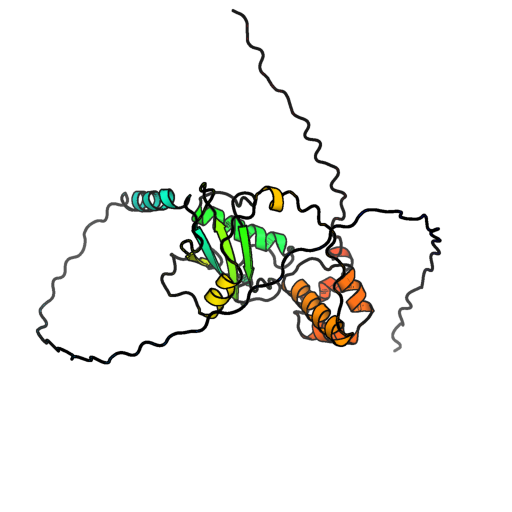1
ATOM 1279 C CA . ASP A 1 160 ? 15.289 11.510 -19.016 1.00 79.06 160 ASP A CA 1
ATOM 1280 C C . ASP A 1 160 ? 14.645 12.528 -18.043 1.00 79.06 160 ASP A C 1
ATOM 1282 O O . ASP A 1 160 ? 13.808 12.158 -17.209 1.00 79.06 160 ASP A O 1
ATOM 1286 N N . PRO A 1 161 ? 15.020 13.824 -18.093 1.00 77.50 161 PRO A N 1
ATOM 1287 C CA . PRO A 1 161 ? 14.382 14.878 -17.295 1.00 77.50 161 PRO A CA 1
ATOM 1288 C C . PRO A 1 161 ? 12.889 15.063 -17.593 1.00 77.50 161 PRO A C 1
ATOM 129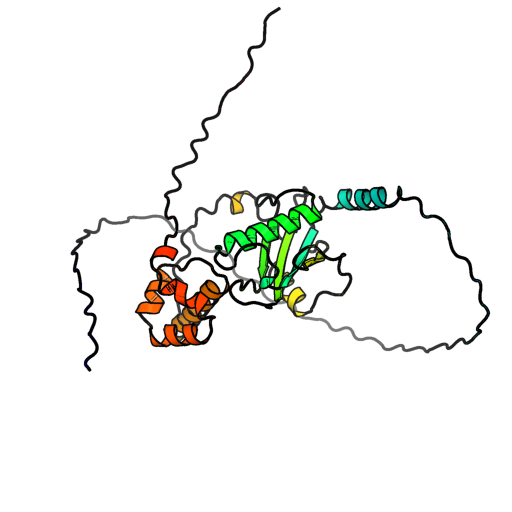0 O O . PRO A 1 161 ? 12.157 15.549 -16.729 1.00 77.50 161 PRO A O 1
ATOM 1293 N N . THR A 1 162 ? 12.435 14.665 -18.778 1.00 81.44 162 THR A N 1
ATOM 1294 C CA . THR A 1 162 ? 11.078 14.847 -19.299 1.00 81.44 162 THR A CA 1
ATOM 1295 C C . THR A 1 162 ? 10.469 13.506 -19.704 1.00 81.44 162 THR A C 1
ATOM 1297 O O . THR A 1 162 ? 10.245 13.263 -20.889 1.00 81.44 162 THR A O 1
ATOM 1300 N N . PRO A 1 163 ? 10.189 12.610 -18.741 1.00 81.31 163 PRO A N 1
ATOM 1301 C CA . PRO A 1 163 ? 9.632 11.315 -19.081 1.00 81.31 163 PRO A CA 1
ATOM 1302 C C . PRO A 1 163 ? 8.250 11.451 -19.748 1.00 81.31 163 PRO A C 1
ATOM 1304 O O . PRO A 1 163 ? 7.535 12.432 -19.504 1.00 81.31 163 PRO A O 1
ATOM 1307 N N . PRO A 1 164 ? 7.833 10.456 -20.550 1.00 86.25 164 PRO A N 1
ATOM 1308 C CA . PRO A 1 164 ? 6.502 10.430 -21.133 1.00 86.25 164 PRO A CA 1
ATOM 1309 C C . PRO A 1 164 ? 5.436 10.436 -20.032 1.00 86.25 164 PRO A C 1
ATOM 1311 O O . PRO A 1 164 ? 5.612 9.850 -18.963 1.00 86.25 164 PRO A O 1
ATOM 1314 N N . SER A 1 165 ? 4.304 11.081 -20.311 1.00 85.69 165 SER A N 1
ATO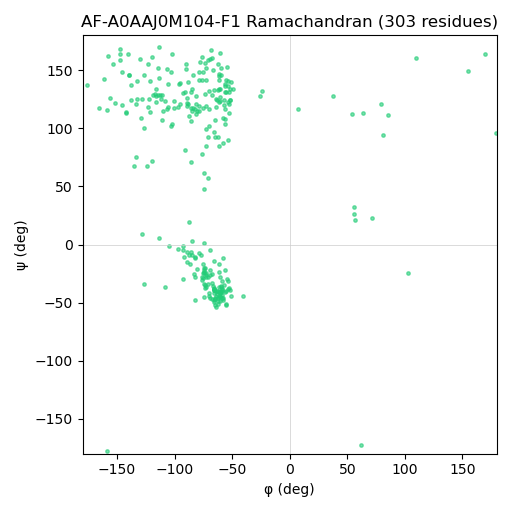M 1315 C CA . SER A 1 165 ? 3.174 11.161 -19.377 1.00 85.69 165 SER A CA 1
ATOM 1316 C C . SER A 1 165 ? 2.458 9.822 -19.166 1.00 85.69 165 SER A C 1
ATOM 1318 O O . SER A 1 165 ? 1.789 9.643 -18.148 1.00 85.69 165 SER A O 1
ATOM 1320 N N . ASP A 1 166 ? 2.599 8.893 -20.114 1.00 89.19 166 ASP A N 1
ATOM 1321 C CA . ASP A 1 166 ? 2.001 7.556 -20.087 1.00 89.19 166 ASP A CA 1
ATOM 1322 C C . ASP A 1 166 ? 3.059 6.503 -20.465 1.00 89.19 166 ASP A C 1
ATOM 1324 O O . ASP A 1 166 ? 3.115 6.052 -21.612 1.00 89.19 166 ASP A O 1
ATOM 1328 N N . PRO A 1 167 ? 3.985 6.173 -19.546 1.00 91.88 167 PRO A N 1
ATOM 1329 C CA . PRO A 1 167 ? 4.984 5.146 -19.802 1.00 91.88 167 PRO A CA 1
ATOM 1330 C C . PRO A 1 167 ? 4.343 3.752 -19.863 1.00 91.88 167 PRO A C 1
ATOM 1332 O O . PRO A 1 167 ? 3.264 3.529 -19.301 1.00 91.88 167 PRO A O 1
ATOM 1335 N N . PRO A 1 168 ? 5.020 2.776 -20.492 1.00 93.69 168 PRO A N 1
ATOM 1336 C CA . PRO A 1 168 ? 4.548 1.400 -20.512 1.00 93.69 168 PRO A CA 1
ATOM 1337 C C . PRO A 1 168 ? 4.337 0.856 -19.094 1.00 93.69 168 PRO A C 1
ATOM 1339 O O . PRO A 1 168 ? 5.157 1.063 -18.195 1.00 93.69 168 PRO A O 1
ATOM 1342 N N . VAL A 1 169 ? 3.236 0.120 -18.914 1.00 95.19 169 VAL A N 1
ATOM 1343 C CA . VAL A 1 169 ? 2.942 -0.609 -17.677 1.00 95.19 169 VAL A CA 1
ATOM 1344 C C . VAL A 1 169 ? 3.298 -2.076 -17.862 1.00 95.19 169 VAL A C 1
ATOM 1346 O O . VAL A 1 169 ? 2.679 -2.762 -18.676 1.00 95.19 169 VAL A O 1
ATOM 1349 N N . ILE A 1 170 ? 4.258 -2.565 -17.084 1.00 96.19 170 ILE A N 1
ATOM 1350 C CA . ILE A 1 170 ? 4.612 -3.983 -17.028 1.00 96.19 170 ILE A CA 1
ATOM 1351 C C . ILE A 1 170 ? 3.959 -4.588 -15.790 1.00 96.19 170 ILE A C 1
ATOM 1353 O O . ILE A 1 170 ? 4.161 -4.111 -14.674 1.00 96.19 170 ILE A O 1
ATOM 1357 N N . TRP A 1 171 ? 3.154 -5.629 -15.996 1.00 97.25 171 TRP A N 1
ATOM 1358 C CA . TRP A 1 171 ? 2.353 -6.243 -14.945 1.00 97.25 171 TRP A CA 1
ATOM 1359 C C . TRP A 1 171 ? 2.842 -7.653 -14.611 1.00 97.25 171 TRP A C 1
ATOM 1361 O O . TRP A 1 171 ? 2.905 -8.521 -15.481 1.00 97.25 171 TRP A O 1
ATOM 1371 N N . TYR A 1 172 ? 3.134 -7.881 -13.333 1.00 98.06 172 TYR A N 1
ATOM 1372 C CA . TYR A 1 172 ? 3.500 -9.178 -12.772 1.00 98.06 172 TYR A CA 1
ATOM 1373 C C . TYR A 1 172 ? 2.513 -9.627 -11.692 1.00 98.06 172 TYR A C 1
ATOM 1375 O O . TYR A 1 172 ? 1.799 -8.819 -11.083 1.00 98.06 172 TYR A O 1
ATOM 1383 N N . ARG A 1 173 ? 2.528 -10.927 -11.392 1.00 98.06 173 ARG A N 1
ATOM 1384 C CA . ARG A 1 173 ? 1.941 -11.493 -10.178 1.00 98.06 173 ARG A CA 1
ATOM 1385 C C . ARG A 1 173 ? 3.032 -12.109 -9.313 1.00 98.06 173 ARG A C 1
ATOM 1387 O O . ARG A 1 173 ? 3.854 -12.857 -9.821 1.00 98.06 173 ARG A O 1
ATOM 1394 N N . TRP A 1 174 ? 3.016 -11.828 -8.016 1.00 98.31 174 TRP A N 1
ATOM 1395 C CA . TRP A 1 174 ? 3.859 -12.528 -7.045 1.00 98.31 174 TRP A CA 1
ATOM 1396 C C . TRP A 1 174 ? 3.118 -13.745 -6.488 1.00 98.31 174 TRP A C 1
ATOM 1398 O O . TRP A 1 174 ? 1.954 -13.637 -6.097 1.00 98.31 174 TRP A O 1
ATOM 1408 N N . THR A 1 175 ? 3.783 -14.900 -6.467 1.00 97.69 175 THR A N 1
ATOM 1409 C CA . THR A 1 175 ? 3.196 -16.183 -6.038 1.00 97.69 175 THR A CA 1
ATOM 1410 C C . THR A 1 175 ? 3.503 -16.548 -4.587 1.00 97.69 175 THR A C 1
ATOM 1412 O O . THR A 1 175 ? 3.005 -17.557 -4.099 1.00 97.69 175 THR A O 1
ATOM 1415 N N . GLY A 1 176 ? 4.312 -15.748 -3.891 1.00 97.12 176 GLY A N 1
ATOM 1416 C CA . GLY A 1 176 ? 4.885 -16.096 -2.586 1.00 97.12 176 GLY A CA 1
ATOM 1417 C C . GLY A 1 176 ? 6.349 -16.511 -2.668 1.00 97.12 176 GLY A C 1
ATOM 1418 O O . GLY A 1 176 ? 7.080 -16.348 -1.696 1.00 97.12 176 GLY A O 1
ATOM 1419 N N . THR A 1 177 ? 6.784 -16.995 -3.832 1.00 97.38 177 THR A N 1
ATOM 1420 C CA . THR A 1 177 ? 8.153 -17.480 -4.053 1.00 97.38 177 THR A CA 1
ATOM 1421 C C . THR A 1 177 ? 8.825 -16.824 -5.248 1.00 97.38 177 THR A C 1
ATOM 1423 O O . THR A 1 177 ? 10.032 -16.602 -5.221 1.00 97.38 177 THR A O 1
ATOM 1426 N N . GLU A 1 178 ? 8.059 -16.502 -6.290 1.00 97.50 178 GLU A N 1
ATOM 1427 C CA . GLU A 1 178 ? 8.587 -15.940 -7.528 1.00 97.50 178 GLU A CA 1
ATOM 1428 C C . GLU A 1 178 ? 7.601 -14.972 -8.192 1.00 97.50 178 GLU A C 1
ATOM 1430 O O . GLU A 1 178 ? 6.403 -14.928 -7.885 1.00 97.50 178 GLU A O 1
ATOM 1435 N N . PHE A 1 179 ? 8.125 -14.174 -9.120 1.00 97.88 179 PHE A N 1
ATOM 1436 C CA . PHE A 1 179 ? 7.312 -13.362 -10.015 1.00 97.88 179 PHE A CA 1
ATOM 1437 C C . PHE A 1 179 ? 6.893 -14.203 -11.218 1.00 97.88 179 PHE A C 1
ATOM 1439 O O . PHE A 1 179 ? 7.712 -14.886 -11.830 1.00 97.88 179 PHE A O 1
ATOM 1446 N N . SER A 1 180 ? 5.613 -14.135 -11.575 1.00 95.56 180 SER A N 1
ATOM 1447 C CA . SER A 1 180 ? 5.095 -14.748 -12.791 1.00 95.56 180 SER A CA 1
ATOM 1448 C C . SER A 1 180 ? 5.772 -14.165 -14.028 1.00 95.56 180 SER A C 1
ATOM 1450 O O . SER A 1 180 ? 6.294 -13.051 -14.010 1.00 95.56 180 SER A O 1
ATOM 1452 N N . THR A 1 181 ? 5.629 -14.843 -15.164 1.00 92.75 181 THR A N 1
ATOM 1453 C CA . THR A 1 181 ? 5.844 -14.191 -16.460 1.00 92.75 181 THR A CA 1
ATOM 1454 C C . THR A 1 181 ? 4.971 -12.937 -16.585 1.00 92.75 181 THR A C 1
ATOM 1456 O O . THR A 1 181 ? 3.890 -12.868 -15.986 1.00 92.75 181 THR A O 1
ATOM 1459 N N . VAL A 1 182 ? 5.419 -11.968 -17.391 1.00 93.69 182 VAL A N 1
ATOM 1460 C CA . VAL A 1 182 ? 4.671 -10.732 -17.669 1.00 93.69 182 VAL A CA 1
ATOM 1461 C C . VAL A 1 182 ? 3.249 -11.065 -18.119 1.00 93.69 182 VAL A C 1
ATOM 1463 O O . VAL A 1 182 ? 3.043 -11.791 -19.096 1.00 93.69 182 VAL A O 1
ATOM 1466 N N . ILE A 1 183 ? 2.269 -10.505 -17.419 1.00 94.19 183 ILE A N 1
ATOM 1467 C CA . ILE A 1 183 ? 0.856 -10.673 -17.730 1.00 94.19 183 ILE A CA 1
ATOM 1468 C C . ILE A 1 183 ? 0.514 -9.738 -18.888 1.00 94.19 183 ILE A C 1
ATOM 1470 O O . ILE A 1 183 ? 0.649 -8.520 -18.784 1.00 94.19 183 ILE A O 1
ATOM 1474 N N . ARG A 1 184 ? 0.068 -10.322 -20.003 1.00 93.50 184 ARG A N 1
ATOM 1475 C CA . ARG A 1 184 ? -0.309 -9.585 -21.223 1.00 93.50 184 ARG A CA 1
ATOM 1476 C C . ARG A 1 184 ? -1.796 -9.234 -21.289 1.00 93.50 184 ARG A C 1
ATOM 1478 O O . ARG A 1 184 ? -2.231 -8.591 -22.241 1.00 93.50 184 ARG A O 1
ATOM 1485 N N . ASP A 1 185 ? -2.563 -9.649 -20.286 1.00 92.69 185 ASP A N 1
ATOM 1486 C CA . ASP A 1 185 ? -3.983 -9.346 -20.191 1.00 92.69 185 ASP A CA 1
ATOM 1487 C C . ASP A 1 185 ? -4.221 -7.846 -19.974 1.00 92.69 185 ASP A C 1
ATOM 1489 O O . ASP A 1 185 ? -3.421 -7.156 -19.331 1.00 92.69 185 ASP A O 1
ATOM 1493 N N . PRO A 1 186 ? -5.354 -7.311 -20.457 1.00 93.31 186 PRO A N 1
ATOM 1494 C CA . PRO A 1 186 ? -5.721 -5.936 -20.172 1.00 93.31 186 PRO A CA 1
ATOM 1495 C C . PRO A 1 186 ? -5.903 -5.728 -18.664 1.00 93.31 186 PRO A C 1
ATOM 1497 O O . PRO A 1 186 ? -6.612 -6.478 -17.991 1.00 93.31 186 PRO A O 1
ATOM 1500 N N . LEU A 1 187 ? -5.330 -4.639 -18.144 1.00 93.62 187 LEU A N 1
ATOM 1501 C CA . LEU A 1 187 ? -5.465 -4.289 -16.732 1.00 93.62 187 LEU A CA 1
ATOM 1502 C C . LEU A 1 187 ? -6.945 -4.173 -16.314 1.00 93.62 187 LEU A C 1
ATOM 1504 O O . LEU A 1 187 ? -7.734 -3.493 -16.999 1.00 93.62 187 LEU A O 1
ATOM 1508 N N . PRO A 1 188 ? -7.328 -4.726 -15.145 1.00 92.75 188 PRO A N 1
ATOM 1509 C CA . PRO A 1 188 ? -8.678 -4.585 -14.617 1.00 92.75 188 PRO A CA 1
ATOM 1510 C C . PRO A 1 188 ? -9.126 -3.118 -14.582 1.00 92.75 188 PRO A C 1
ATOM 1512 O O . PRO A 1 188 ? -8.363 -2.213 -14.236 1.00 92.75 188 PRO A O 1
ATOM 1515 N N . SER A 1 189 ? -10.390 -2.850 -14.926 1.00 94.12 189 SER A N 1
ATOM 1516 C CA . SER A 1 189 ? -10.925 -1.479 -15.031 1.00 94.12 189 SER A CA 1
ATOM 1517 C C . SER A 1 189 ? -10.773 -0.672 -13.734 1.00 94.12 189 SER A C 1
ATOM 1519 O O . SER A 1 189 ? -10.496 0.530 -13.776 1.00 94.12 189 SER A O 1
ATOM 1521 N N . ARG A 1 190 ? -10.903 -1.341 -12.580 1.00 92.19 190 ARG A N 1
ATOM 1522 C CA . ARG A 1 190 ? -10.663 -0.764 -11.251 1.00 92.19 190 ARG A CA 1
ATOM 1523 C C . ARG A 1 190 ? -9.221 -0.283 -11.103 1.00 92.19 190 ARG A C 1
ATOM 1525 O O . ARG A 1 190 ? -9.025 0.856 -10.702 1.00 92.19 190 ARG A O 1
ATOM 1532 N N . VAL A 1 191 ? -8.247 -1.111 -11.472 1.00 91.81 191 VAL A N 1
ATOM 1533 C CA . VAL A 1 191 ? -6.815 -0.794 -11.380 1.00 91.81 191 VAL A CA 1
ATOM 1534 C C . VAL A 1 191 ? -6.462 0.357 -12.316 1.00 91.81 191 VAL A C 1
ATOM 1536 O O . VAL A 1 191 ? -5.888 1.344 -11.870 1.00 91.81 191 VAL A O 1
ATOM 1539 N N . ARG A 1 192 ? -6.918 0.318 -13.576 1.00 92.50 192 ARG A N 1
ATOM 1540 C CA . ARG A 1 192 ? -6.717 1.427 -14.530 1.00 92.50 192 ARG A CA 1
ATOM 1541 C C . ARG A 1 192 ? -7.248 2.760 -14.006 1.00 92.50 192 ARG A C 1
ATOM 1543 O O . ARG A 1 192 ? -6.627 3.798 -14.204 1.00 92.50 192 ARG A O 1
ATOM 1550 N N . ARG A 1 193 ? -8.407 2.754 -13.339 1.00 93.00 193 ARG A N 1
ATOM 1551 C CA . ARG A 1 193 ? -8.976 3.967 -12.736 1.00 93.00 193 ARG A CA 1
ATOM 1552 C C . ARG A 1 193 ? -8.123 4.499 -11.587 1.00 93.00 193 ARG A C 1
ATOM 1554 O O . ARG A 1 193 ? -8.015 5.714 -11.468 1.00 93.00 193 ARG A O 1
ATOM 1561 N N . GLU A 1 194 ? -7.546 3.627 -10.767 1.00 90.62 194 GLU A N 1
ATOM 1562 C CA . GLU A 1 194 ? -6.638 4.054 -9.697 1.00 90.62 194 GLU A CA 1
ATOM 1563 C C . GLU A 1 194 ? -5.313 4.575 -10.253 1.00 90.62 194 GLU A C 1
ATOM 1565 O O . GLU A 1 194 ? -4.874 5.641 -9.840 1.00 90.62 194 GLU A O 1
ATOM 1570 N N . LEU A 1 195 ? -4.734 3.922 -11.265 1.00 90.69 195 LEU A N 1
ATOM 1571 C CA . LEU A 1 195 ? -3.516 4.412 -11.920 1.00 90.69 195 LEU A CA 1
ATOM 1572 C C . LEU A 1 195 ? -3.694 5.811 -12.526 1.00 90.69 195 LEU A C 1
ATOM 1574 O O . LEU A 1 195 ? -2.758 6.601 -12.509 1.00 90.69 195 LEU A O 1
ATOM 1578 N N . ARG A 1 196 ? -4.902 6.168 -12.986 1.00 90.94 196 ARG A N 1
ATOM 1579 C CA . ARG A 1 196 ? -5.217 7.542 -13.426 1.00 90.94 196 ARG A CA 1
ATOM 1580 C C . ARG A 1 196 ? -5.222 8.575 -12.297 1.00 90.94 196 ARG A C 1
ATOM 1582 O O . ARG A 1 196 ? -5.049 9.756 -12.568 1.00 90.94 196 ARG A O 1
ATOM 1589 N N . ARG A 1 197 ? -5.458 8.161 -11.050 1.00 89.62 197 ARG A N 1
ATOM 1590 C CA . ARG A 1 197 ? -5.351 9.038 -9.868 1.00 89.62 197 ARG A CA 1
ATOM 1591 C C . ARG A 1 197 ? -3.912 9.182 -9.384 1.00 89.62 197 ARG A C 1
ATOM 1593 O O . ARG A 1 197 ? -3.649 10.038 -8.548 1.00 89.62 197 ARG A O 1
ATOM 1600 N N . TYR A 1 198 ? -3.017 8.347 -9.900 1.00 88.31 198 TYR A N 1
ATOM 1601 C CA . TYR A 1 198 ? -1.600 8.341 -9.589 1.00 88.31 198 TYR A CA 1
ATOM 1602 C C . TYR A 1 198 ? -0.795 8.590 -10.878 1.00 88.31 198 TYR A C 1
ATOM 1604 O O . TYR A 1 198 ? -0.213 7.656 -11.442 1.00 88.31 198 TYR A O 1
ATOM 1612 N N . PRO A 1 199 ? -0.822 9.826 -11.415 1.00 88.56 199 PRO A N 1
ATOM 1613 C CA . PRO A 1 199 ? -0.171 10.158 -12.682 1.00 88.56 199 PRO A CA 1
ATOM 1614 C C . PRO A 1 199 ? 1.336 9.918 -12.599 1.00 88.56 199 PRO A C 1
ATOM 1616 O O . PRO A 1 199 ? 1.939 10.106 -11.540 1.00 88.56 199 PRO A O 1
ATOM 1619 N N . PHE A 1 200 ? 1.949 9.473 -13.696 1.00 89.94 200 PHE A N 1
ATOM 1620 C CA . PHE A 1 200 ? 3.394 9.283 -13.765 1.00 89.94 200 PHE A CA 1
ATOM 1621 C C . PHE A 1 200 ? 4.085 10.649 -13.767 1.00 89.94 200 PHE A C 1
ATOM 1623 O O . PHE A 1 200 ? 4.084 11.363 -14.763 1.00 89.94 200 PHE A O 1
ATOM 1630 N N . GLU A 1 201 ? 4.632 11.039 -12.621 1.00 82.88 201 GLU A N 1
ATOM 1631 C CA . GLU A 1 201 ? 5.234 12.356 -12.423 1.00 82.88 201 GLU A CA 1
ATOM 1632 C C . GLU A 1 201 ? 6.581 12.166 -11.745 1.00 82.88 201 GLU A C 1
ATOM 1634 O O . GLU A 1 201 ? 6.657 11.554 -10.675 1.00 82.88 201 GLU A O 1
ATOM 1639 N N . ARG A 1 202 ? 7.640 12.702 -12.357 1.00 76.12 202 ARG A N 1
ATOM 1640 C CA . ARG A 1 202 ? 8.956 12.739 -11.729 1.00 76.12 202 ARG A CA 1
ATOM 1641 C C . ARG A 1 202 ? 8.858 13.644 -10.510 1.00 76.12 202 ARG A C 1
ATOM 1643 O O . ARG A 1 202 ? 8.750 14.863 -10.639 1.00 76.12 202 ARG A O 1
ATOM 1650 N N . VAL A 1 203 ? 8.875 13.057 -9.318 1.00 67.31 203 VAL A N 1
ATOM 1651 C CA . VAL A 1 203 ? 8.933 13.857 -8.095 1.00 67.31 203 VAL A CA 1
ATOM 1652 C C . VAL A 1 203 ? 10.325 14.463 -8.051 1.00 67.31 203 VAL A C 1
ATOM 1654 O O . VAL A 1 203 ? 11.324 13.745 -8.028 1.00 67.31 203 VAL A O 1
ATOM 1657 N N . ALA A 1 204 ? 10.409 15.792 -8.114 1.00 66.06 204 ALA A N 1
ATOM 1658 C CA . ALA A 1 204 ? 11.699 16.458 -8.095 1.00 66.06 204 ALA A CA 1
ATOM 1659 C C . ALA A 1 204 ? 12.467 16.035 -6.832 1.00 66.06 204 ALA A C 1
ATOM 1661 O O . ALA A 1 204 ? 11.927 16.069 -5.729 1.00 66.06 204 ALA A O 1
ATOM 1662 N N . HIS A 1 205 ? 13.730 15.635 -6.986 1.00 59.88 205 HIS A N 1
ATOM 1663 C CA . HIS A 1 205 ? 14.553 15.069 -5.907 1.00 59.88 205 HIS A CA 1
ATOM 1664 C C . HIS A 1 205 ? 14.620 15.964 -4.650 1.00 59.88 205 HIS A C 1
ATOM 1666 O O . HIS A 1 205 ? 14.671 15.480 -3.518 1.00 59.88 205 HIS A O 1
ATOM 1672 N N . HIS A 1 206 ? 14.552 17.287 -4.830 1.00 54.91 206 HIS A N 1
ATOM 1673 C CA . HIS A 1 206 ? 14.498 18.235 -3.717 1.00 54.91 206 HIS A CA 1
ATOM 1674 C C . HIS A 1 206 ? 13.173 18.169 -2.939 1.00 54.91 206 HIS A C 1
ATOM 1676 O O . HIS A 1 206 ? 13.174 18.445 -1.752 1.00 54.91 206 HIS A O 1
ATOM 1682 N N . ILE A 1 207 ? 12.058 17.752 -3.544 1.00 58.62 207 ILE A N 1
ATOM 1683 C CA . ILE A 1 207 ? 10.779 17.535 -2.847 1.00 58.62 207 ILE A CA 1
ATOM 1684 C C . ILE A 1 207 ? 10.846 16.264 -1.993 1.00 58.62 207 ILE A C 1
ATOM 1686 O O . ILE A 1 207 ? 10.336 16.263 -0.878 1.00 58.62 207 ILE A O 1
ATOM 1690 N N . LEU A 1 208 ? 11.519 15.210 -2.473 1.00 56.22 208 LEU A N 1
ATOM 1691 C CA . LEU A 1 208 ? 11.717 13.967 -1.712 1.00 56.22 208 LEU A CA 1
ATOM 1692 C C . LEU A 1 208 ? 12.633 14.169 -0.495 1.00 56.22 208 LEU A C 1
ATOM 1694 O O . LEU A 1 208 ? 12.436 13.542 0.543 1.00 56.22 208 LEU A O 1
ATOM 1698 N N . THR A 1 209 ? 13.617 15.064 -0.604 1.00 54.75 209 THR A N 1
ATOM 1699 C CA . THR A 1 209 ? 14.585 15.356 0.468 1.00 54.75 209 THR A CA 1
ATOM 1700 C C . THR A 1 209 ? 14.167 16.518 1.379 1.00 54.75 209 THR A C 1
ATOM 1702 O O . THR A 1 209 ? 14.473 16.481 2.567 1.00 54.75 209 THR A O 1
ATOM 1705 N N . GLN A 1 210 ? 13.407 17.505 0.886 1.00 50.66 210 GLN A N 1
ATOM 1706 C CA . GLN A 1 210 ? 12.884 18.633 1.676 1.00 50.66 210 GLN A CA 1
ATOM 1707 C C . GLN A 1 210 ? 11.541 18.354 2.356 1.00 50.66 210 GLN A C 1
ATOM 1709 O O . GLN A 1 210 ? 10.881 19.291 2.815 1.00 50.66 210 GLN A O 1
ATOM 1714 N N . VAL A 1 211 ? 11.151 17.088 2.533 1.00 49.75 211 VAL A N 1
ATOM 1715 C CA . VAL A 1 211 ? 10.132 16.732 3.533 1.00 49.75 211 VAL A CA 1
ATOM 1716 C C . VAL A 1 211 ? 10.723 16.901 4.944 1.00 49.75 211 VAL A C 1
ATOM 1718 O O . VAL A 1 211 ? 10.697 16.005 5.780 1.00 49.75 211 VAL A O 1
ATOM 1721 N N . HIS A 1 212 ? 11.211 18.100 5.271 1.00 48.69 212 HIS A N 1
ATOM 1722 C CA . HIS A 1 212 ? 10.880 18.651 6.570 1.00 48.69 212 HIS A CA 1
ATOM 1723 C C . HIS A 1 212 ? 9.361 18.660 6.583 1.00 48.69 212 HIS A C 1
ATOM 1725 O O . HIS A 1 212 ? 8.741 19.432 5.850 1.00 48.69 212 HIS A O 1
ATOM 1731 N N . HIS A 1 213 ? 8.772 17.711 7.308 1.00 53.88 213 HIS A N 1
ATOM 1732 C CA . HIS A 1 213 ? 7.341 17.630 7.521 1.00 53.88 213 HIS A CA 1
ATOM 1733 C C . HIS A 1 213 ? 6.885 18.979 8.066 1.00 53.88 213 HIS A C 1
ATOM 1735 O O . HIS A 1 213 ? 6.872 19.191 9.275 1.00 53.88 213 HIS A O 1
ATOM 1741 N N . LYS A 1 214 ? 6.518 19.918 7.185 1.00 62.75 214 LYS A N 1
ATOM 1742 C CA . LYS A 1 214 ? 5.686 21.032 7.600 1.00 62.75 214 LYS A CA 1
ATOM 1743 C C . LYS A 1 214 ? 4.468 20.340 8.191 1.00 62.75 214 LYS A C 1
ATOM 1745 O O . LYS A 1 214 ? 3.843 19.558 7.460 1.00 62.75 214 LYS A O 1
ATOM 1750 N N . PRO A 1 215 ? 4.204 20.504 9.498 1.00 66.94 215 PRO A N 1
ATOM 1751 C CA . PRO A 1 215 ? 3.094 19.822 10.127 1.00 66.94 215 PRO A CA 1
ATOM 1752 C C . PRO A 1 215 ? 1.871 20.140 9.281 1.00 66.94 215 PRO A C 1
ATOM 1754 O O . PRO A 1 215 ? 1.580 21.310 9.012 1.00 66.94 215 PRO A O 1
ATOM 1757 N N . LYS A 1 216 ? 1.228 19.094 8.748 1.00 74.00 216 LYS A N 1
ATOM 1758 C CA . LYS A 1 216 ? -0.012 19.294 8.005 1.00 74.00 216 LYS A CA 1
ATOM 1759 C C . LYS A 1 216 ? -0.942 20.040 8.961 1.00 74.00 216 LYS A C 1
ATOM 1761 O O . LYS A 1 216 ? -1.025 19.629 10.122 1.00 74.00 216 LYS A O 1
ATOM 1766 N N . PRO A 1 217 ? -1.589 21.134 8.525 1.00 79.56 217 PRO A N 1
ATOM 1767 C CA . PRO A 1 217 ? -2.533 21.810 9.392 1.00 79.56 217 PRO A CA 1
ATOM 1768 C C . PRO A 1 217 ? -3.549 20.773 9.888 1.00 79.56 217 PRO A C 1
ATOM 1770 O O . PRO A 1 217 ? -3.926 19.887 9.104 1.00 79.56 217 PRO A O 1
ATOM 1773 N N . PRO A 1 218 ? -3.964 20.841 11.165 1.00 84.56 218 PRO A N 1
ATOM 1774 C CA . PRO A 1 218 ? -4.956 19.926 11.701 1.00 84.56 218 PRO A CA 1
ATOM 1775 C C . PRO A 1 218 ? -6.159 19.864 10.765 1.00 84.56 218 PRO A C 1
ATOM 1777 O O . PRO A 1 218 ? -6.638 20.892 10.275 1.00 84.56 218 PRO A O 1
ATOM 1780 N N . ARG A 1 219 ? -6.635 18.652 10.479 1.00 87.75 219 ARG A N 1
ATOM 1781 C CA . ARG A 1 219 ? -7.811 18.486 9.631 1.00 87.75 219 ARG A CA 1
ATOM 1782 C C . ARG A 1 219 ? -9.008 19.136 10.322 1.00 87.75 219 ARG A C 1
ATOM 1784 O O . ARG A 1 219 ? -9.356 18.767 11.438 1.00 87.75 219 ARG A O 1
ATOM 1791 N N . VAL A 1 220 ? -9.663 20.063 9.630 1.00 94.12 220 VAL A N 1
ATOM 1792 C CA . VAL A 1 220 ? -10.932 20.635 10.085 1.00 94.12 220 VAL A CA 1
ATOM 1793 C C . VAL A 1 220 ? -12.056 19.699 9.654 1.00 94.12 220 VAL A C 1
ATOM 1795 O O . VAL A 1 220 ? -12.248 19.457 8.461 1.00 94.12 220 VAL A O 1
ATOM 1798 N N . TYR A 1 221 ? -12.774 19.146 10.627 1.00 94.81 221 TYR A N 1
ATOM 1799 C CA . TYR A 1 221 ? -13.949 18.310 10.390 1.00 94.81 221 TYR A CA 1
ATOM 1800 C C . TYR A 1 221 ? -15.202 19.186 10.313 1.00 94.81 221 TYR A C 1
ATOM 1802 O O . TYR A 1 221 ? -15.361 20.112 11.105 1.00 94.81 221 TYR A O 1
ATOM 1810 N N . GLN A 1 222 ? -16.112 18.886 9.386 1.00 96.31 222 GLN A N 1
ATOM 1811 C CA . GLN A 1 222 ? -17.368 19.630 9.235 1.00 96.31 222 GLN A CA 1
ATOM 1812 C C . GLN A 1 222 ? -18.355 19.319 10.366 1.00 96.31 222 GLN A C 1
ATOM 1814 O O . GLN A 1 222 ? -19.246 20.109 10.659 1.00 96.31 222 GLN A O 1
ATOM 1819 N N . SER A 1 223 ? -18.224 18.145 10.987 1.00 97.56 223 SER A N 1
ATOM 1820 C CA . SER A 1 223 ? -19.055 17.711 12.109 1.00 97.56 223 SER A CA 1
ATOM 1821 C C . SER A 1 223 ? -18.354 16.636 12.938 1.00 97.56 223 SER A C 1
ATOM 1823 O O . SER A 1 223 ? -17.457 15.942 12.451 1.00 97.56 223 SER A O 1
ATOM 1825 N N . ARG A 1 224 ? -18.836 16.418 14.169 1.00 96.56 224 ARG A N 1
ATOM 1826 C CA . ARG A 1 224 ? -18.379 15.309 15.022 1.00 96.56 224 ARG A CA 1
ATOM 1827 C C . ARG A 1 224 ? -18.625 13.938 14.381 1.00 96.56 224 ARG A C 1
ATOM 1829 O O . ARG A 1 224 ? -17.803 13.039 14.515 1.00 96.56 224 ARG A O 1
ATOM 1836 N N . ALA A 1 225 ? -19.728 13.780 13.648 1.00 97.50 225 ALA A N 1
ATOM 1837 C CA . ALA A 1 225 ? -20.027 12.541 12.930 1.00 97.50 225 ALA A CA 1
ATOM 1838 C C . ALA A 1 225 ? -19.012 12.266 11.805 1.00 97.50 225 ALA A C 1
ATOM 1840 O O . ALA A 1 225 ? -18.602 11.120 11.606 1.00 97.50 225 ALA A O 1
ATOM 1841 N N . GLU A 1 226 ? -18.571 13.309 11.091 1.00 97.00 226 GLU A N 1
ATOM 1842 C CA . GLU A 1 226 ? -17.511 13.177 10.089 1.00 97.00 226 GLU A CA 1
ATOM 1843 C C . GLU A 1 226 ? -16.184 12.776 10.741 1.00 97.00 226 GLU A C 1
ATOM 1845 O O . GLU A 1 226 ? -15.541 11.843 10.260 1.00 97.00 226 GLU A O 1
ATOM 1850 N N . GLU A 1 227 ? -15.807 13.433 11.841 1.00 96.44 227 GLU A N 1
ATOM 1851 C CA . GLU A 1 227 ? -14.598 13.107 12.602 1.00 96.44 227 GLU A CA 1
ATOM 1852 C C . GLU A 1 227 ? -14.585 11.635 13.023 1.00 96.44 227 GLU A C 1
ATOM 1854 O O . GLU A 1 227 ? -13.639 10.916 12.705 1.00 96.44 227 GLU A O 1
ATOM 1859 N N . ILE A 1 228 ? -15.661 11.154 13.659 1.00 97.50 228 ILE A N 1
ATOM 1860 C CA . ILE A 1 228 ? -15.776 9.754 14.093 1.00 97.50 228 ILE A CA 1
ATOM 1861 C C . ILE A 1 228 ? -15.652 8.805 12.897 1.00 97.50 228 ILE A C 1
ATOM 1863 O O . ILE A 1 228 ? -14.940 7.805 12.977 1.00 97.50 228 ILE A O 1
ATOM 1867 N N . ARG A 1 229 ? -16.308 9.102 11.767 1.00 97.50 229 ARG A N 1
ATOM 1868 C CA . ARG A 1 229 ? -16.224 8.271 10.555 1.00 97.50 229 ARG A CA 1
ATOM 1869 C C . ARG A 1 229 ? -14.793 8.199 10.019 1.00 97.50 229 ARG A C 1
ATOM 1871 O O . ARG A 1 229 ? -14.332 7.116 9.660 1.00 97.50 229 ARG A O 1
ATOM 1878 N N . VAL A 1 230 ? -14.105 9.337 9.953 1.00 96.38 230 VAL A N 1
ATOM 1879 C CA . VAL A 1 230 ? -12.722 9.419 9.466 1.00 96.38 230 VAL A CA 1
ATOM 1880 C C . VAL A 1 230 ? -11.784 8.677 10.411 1.00 96.38 230 VAL A C 1
ATOM 1882 O O . VAL A 1 230 ? -11.046 7.809 9.952 1.00 96.38 230 VAL A O 1
ATOM 1885 N N . LYS A 1 231 ? -11.863 8.935 11.720 1.00 96.62 231 LYS A N 1
ATOM 1886 C CA . LYS A 1 231 ? -11.005 8.295 12.723 1.00 96.62 231 LYS A CA 1
ATOM 1887 C C . LYS A 1 231 ? -11.254 6.790 12.841 1.00 96.62 231 LYS A C 1
ATOM 1889 O O . LYS A 1 231 ? -10.289 6.039 12.904 1.00 96.62 231 LYS A O 1
ATOM 1894 N N . ARG A 1 232 ? -12.505 6.312 12.725 1.00 97.56 232 ARG A N 1
ATOM 1895 C CA . ARG A 1 232 ? -12.812 4.868 12.585 1.00 97.56 232 ARG A CA 1
ATOM 1896 C C . ARG A 1 232 ? -12.114 4.259 11.371 1.00 97.56 232 ARG A C 1
ATOM 1898 O O . ARG A 1 232 ? -11.531 3.183 11.472 1.00 97.56 232 ARG A O 1
ATOM 1905 N N . SER A 1 233 ? -12.183 4.936 10.222 1.00 96.31 233 SER A N 1
ATOM 1906 C CA . SER A 1 233 ? -11.539 4.463 8.992 1.00 96.31 233 SER A CA 1
ATOM 1907 C C . SER A 1 233 ? -10.017 4.447 9.117 1.00 96.31 233 SER A C 1
ATOM 1909 O O . SER A 1 233 ? -9.394 3.492 8.662 1.00 96.31 233 SER A O 1
ATOM 1911 N N .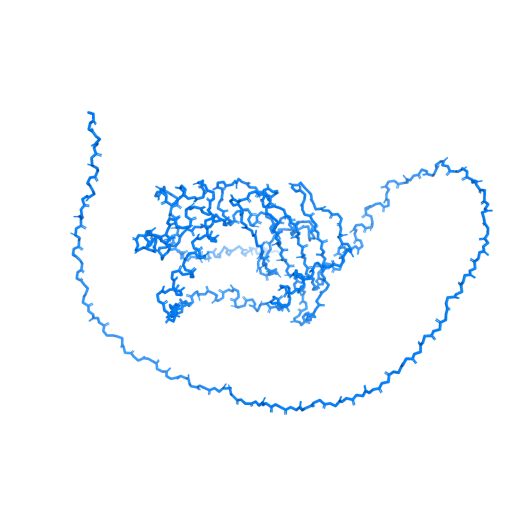 MET A 1 234 ? -9.429 5.478 9.728 1.00 94.94 234 MET A N 1
ATOM 1912 C CA . MET A 1 234 ? -7.989 5.563 9.973 1.00 94.94 234 MET A CA 1
ATOM 1913 C C . MET A 1 234 ? -7.533 4.467 10.931 1.00 94.94 234 MET A C 1
ATOM 1915 O O . MET A 1 234 ? -6.662 3.692 10.560 1.00 94.94 234 MET A O 1
ATOM 1919 N N . LEU A 1 235 ? -8.180 4.332 12.095 1.00 95.69 235 LEU A N 1
ATOM 1920 C CA . LEU A 1 235 ? -7.870 3.296 13.080 1.00 95.69 235 LEU A CA 1
ATOM 1921 C C . LEU A 1 235 ? -7.932 1.904 12.452 1.00 95.69 235 LEU A C 1
ATOM 1923 O O . LEU A 1 235 ? -6.967 1.151 12.523 1.00 95.69 235 LEU A O 1
ATOM 1927 N N . ARG A 1 236 ? -9.035 1.587 11.762 1.00 96.00 236 ARG A N 1
ATOM 1928 C CA . ARG A 1 236 ? -9.179 0.309 11.061 1.00 96.00 236 ARG A CA 1
ATOM 1929 C C . ARG A 1 236 ? -8.061 0.108 10.041 1.00 96.00 236 ARG A C 1
ATOM 1931 O O . ARG A 1 236 ? -7.463 -0.957 10.020 1.00 96.00 236 ARG A O 1
ATOM 1938 N N . SER A 1 237 ? -7.768 1.105 9.207 1.00 93.19 237 SER A N 1
ATOM 1939 C CA . SER A 1 237 ? -6.709 0.988 8.200 1.00 93.19 237 SER A CA 1
ATOM 1940 C C . SER A 1 237 ? -5.341 0.734 8.832 1.00 93.19 237 SER A C 1
ATOM 1942 O O . SER A 1 237 ? -4.635 -0.136 8.339 1.00 93.19 237 SER A O 1
ATOM 1944 N N . THR A 1 238 ? -4.996 1.448 9.908 1.00 91.75 238 THR A N 1
ATOM 1945 C CA . THR A 1 238 ? -3.728 1.307 10.641 1.00 91.75 238 THR A CA 1
ATOM 1946 C C . THR A 1 238 ? -3.577 -0.084 11.250 1.00 91.75 238 THR A C 1
ATOM 1948 O O . THR A 1 238 ? -2.534 -0.715 11.092 1.00 91.75 238 THR A O 1
ATOM 1951 N N . LEU A 1 239 ? -4.633 -0.593 11.892 1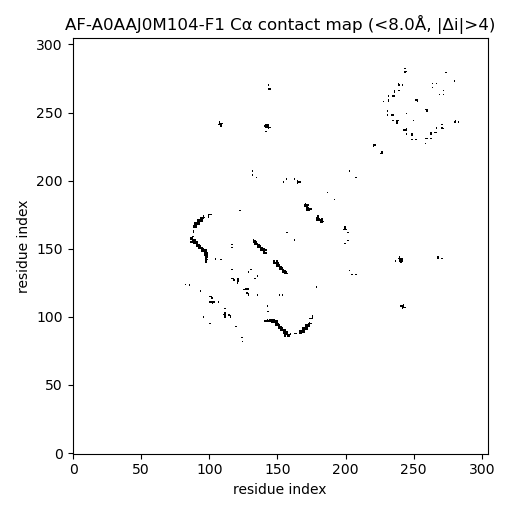.00 92.44 239 LEU A N 1
ATOM 1952 C CA . LEU A 1 239 ? -4.633 -1.940 12.467 1.00 92.44 239 LEU A CA 1
ATOM 1953 C C . LEU A 1 239 ? -4.488 -3.005 11.377 1.00 92.44 239 LEU A C 1
ATOM 1955 O O . LEU A 1 239 ? -3.691 -3.927 11.514 1.00 92.44 239 LEU A O 1
ATOM 1959 N N . LEU A 1 240 ? -5.216 -2.853 10.268 1.00 92.19 240 LEU A N 1
ATOM 1960 C CA . LEU A 1 240 ? -5.186 -3.815 9.168 1.00 92.19 240 LEU A CA 1
ATOM 1961 C C . LEU A 1 240 ? -3.870 -3.792 8.383 1.00 92.19 240 LEU A C 1
ATOM 1963 O O . LEU A 1 240 ? -3.448 -4.835 7.891 1.00 92.19 240 LEU A O 1
ATOM 1967 N N . SER A 1 241 ? -3.225 -2.634 8.228 1.00 88.62 241 SER A N 1
ATOM 1968 C CA . SER A 1 241 ? -1.890 -2.553 7.623 1.00 88.62 241 SER A CA 1
ATOM 1969 C C . SER A 1 241 ? -0.802 -3.052 8.572 1.00 88.62 241 SER A C 1
ATOM 1971 O O . SER A 1 241 ? 0.283 -3.404 8.128 1.00 88.62 241 SER A O 1
ATOM 1973 N N . GLY A 1 242 ? -1.079 -3.098 9.873 1.00 86.81 242 GLY A N 1
ATOM 1974 C CA . GLY A 1 242 ? -0.085 -3.381 10.895 1.00 86.81 242 GLY A CA 1
ATOM 1975 C C . GLY A 1 242 ? 0.907 -2.233 11.103 1.00 86.81 242 GLY A C 1
ATOM 1976 O O . GLY A 1 242 ? 2.030 -2.448 11.570 1.00 86.81 242 GLY A O 1
ATOM 1977 N N . SER A 1 243 ? 0.509 -1.015 10.729 1.00 85.56 243 SER A N 1
ATOM 1978 C CA . SER A 1 243 ? 1.279 0.205 10.966 1.00 85.56 243 SER A CA 1
ATOM 1979 C C . SER A 1 243 ? 1.210 0.606 12.443 1.00 85.56 243 SER A C 1
ATOM 1981 O O . SER A 1 243 ? 0.268 0.254 13.149 1.00 85.56 243 SER A O 1
ATOM 1983 N N . GLY A 1 244 ? 2.203 1.363 12.912 1.00 84.50 244 GLY A N 1
ATOM 1984 C CA . GLY A 1 244 ? 2.185 1.911 14.269 1.00 84.50 244 GLY A CA 1
ATOM 1985 C C . GLY A 1 244 ? 0.999 2.855 14.484 1.00 84.50 244 GLY A C 1
ATOM 1986 O O . GLY A 1 244 ? 0.628 3.621 13.588 1.00 84.50 244 GLY A O 1
ATOM 1987 N N . LEU A 1 245 ? 0.402 2.794 15.672 1.00 87.88 245 LEU A N 1
ATOM 1988 C CA . LEU A 1 245 ? -0.685 3.682 16.070 1.00 87.88 245 LEU A CA 1
ATOM 1989 C C . LEU A 1 245 ? -0.139 5.061 16.429 1.00 87.88 245 LEU A C 1
ATOM 1991 O O . LEU A 1 245 ? 0.927 5.190 17.023 1.00 87.88 245 LEU A O 1
ATOM 1995 N N . THR A 1 246 ? -0.877 6.099 16.048 1.00 89.56 246 THR A N 1
ATOM 1996 C CA . THR A 1 246 ? -0.546 7.477 16.412 1.00 89.56 246 THR A CA 1
ATOM 1997 C C . THR A 1 246 ? -1.218 7.852 17.727 1.00 89.56 246 THR A C 1
ATOM 1999 O O . THR A 1 246 ? -2.286 7.329 18.052 1.00 89.56 246 THR A O 1
ATOM 2002 N N . GLU A 1 247 ? -0.648 8.829 18.434 1.00 90.06 247 GLU A N 1
ATOM 2003 C CA . GLU A 1 247 ? -1.242 9.400 19.653 1.00 90.06 247 GLU A CA 1
ATOM 2004 C C . GLU A 1 247 ? -2.689 9.874 19.425 1.00 90.06 247 GLU A C 1
ATOM 2006 O O . GLU A 1 247 ? -3.575 9.637 20.238 1.00 90.06 247 GLU A O 1
ATOM 2011 N N . GLU A 1 248 ? -2.976 10.464 18.258 1.00 92.19 248 GLU A N 1
ATOM 2012 C CA . GLU A 1 248 ? -4.335 10.885 17.891 1.00 92.19 248 GLU A CA 1
ATOM 2013 C C . GLU A 1 248 ? -5.331 9.712 17.870 1.00 92.19 248 GLU A C 1
ATOM 2015 O O . GLU A 1 248 ? -6.480 9.857 18.296 1.00 92.19 248 GLU A O 1
ATOM 2020 N N . LEU A 1 249 ? -4.914 8.552 17.353 1.00 94.06 249 LEU A N 1
ATOM 2021 C CA . LEU A 1 249 ? -5.764 7.365 17.282 1.00 94.06 249 LEU A CA 1
ATOM 2022 C C . LEU A 1 249 ? -5.929 6.707 18.654 1.00 94.06 249 LEU A C 1
ATOM 2024 O O . LEU A 1 249 ? -7.017 6.215 18.950 1.00 94.06 249 LEU A O 1
ATOM 2028 N N . LEU A 1 250 ? -4.893 6.747 19.493 1.00 93.62 250 LEU A N 1
ATOM 2029 C CA . LEU A 1 250 ? -4.965 6.307 20.886 1.00 93.62 250 LEU A CA 1
ATOM 2030 C C . LEU A 1 250 ? -5.958 7.147 21.688 1.00 93.62 250 LEU A C 1
ATOM 2032 O O . LEU A 1 250 ? -6.887 6.600 22.287 1.00 93.62 250 LEU A O 1
ATOM 2036 N N . GLN A 1 251 ? -5.830 8.473 21.622 1.00 94.06 251 GLN A N 1
ATOM 2037 C CA . GLN A 1 251 ? -6.763 9.392 22.269 1.00 94.06 251 GLN A CA 1
ATOM 2038 C C . GLN A 1 251 ? -8.192 9.183 21.752 1.00 94.06 251 GLN A C 1
ATOM 2040 O O . GLN A 1 251 ? -9.142 9.158 22.527 1.00 94.06 251 GLN A O 1
ATOM 2045 N N . PHE A 1 252 ? -8.365 8.946 20.447 1.00 95.88 252 PHE A N 1
ATOM 2046 C CA . PHE A 1 252 ? -9.677 8.649 19.870 1.00 95.88 252 PHE A CA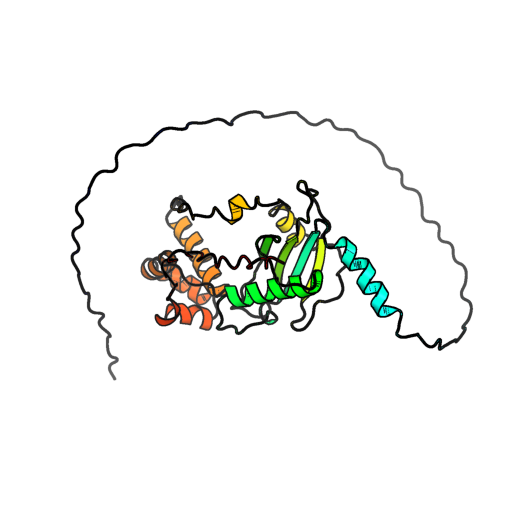 1
ATOM 2047 C C . PHE A 1 252 ? -10.332 7.388 20.450 1.00 95.88 252 PHE A C 1
ATOM 2049 O O . PHE A 1 252 ? -11.542 7.394 20.684 1.00 95.88 252 PHE A O 1
ATOM 2056 N N . VAL A 1 253 ? -9.561 6.320 20.678 1.00 95.88 253 VAL A N 1
ATOM 2057 C CA . VAL A 1 253 ? -10.071 5.084 21.297 1.00 95.88 253 VAL A CA 1
ATOM 2058 C C . VAL A 1 253 ? -10.576 5.358 22.716 1.00 95.88 253 VAL A C 1
ATOM 2060 O O . VAL A 1 253 ? -11.636 4.853 23.085 1.00 95.88 253 VAL A O 1
ATOM 2063 N N . GLN A 1 254 ? -9.871 6.201 23.476 1.00 95.62 254 GLN A N 1
ATOM 2064 C CA . GLN A 1 254 ? -10.265 6.600 24.831 1.00 95.62 254 GLN A CA 1
ATOM 2065 C C . GLN A 1 254 ? -11.501 7.513 24.834 1.00 95.62 254 GLN A C 1
ATOM 2067 O O . GLN A 1 254 ? -12.433 7.299 25.608 1.00 95.62 254 GLN A O 1
ATOM 2072 N N . ASP A 1 255 ? -11.539 8.502 23.939 1.00 96.88 255 ASP A N 1
ATOM 2073 C CA . ASP A 1 255 ? -12.602 9.510 23.876 1.00 96.88 255 ASP A CA 1
ATOM 2074 C C . ASP A 1 255 ? -13.929 8.959 23.334 1.00 96.88 255 ASP A C 1
ATOM 2076 O O . ASP A 1 255 ? -14.991 9.539 23.567 1.00 96.88 255 ASP A O 1
ATOM 2080 N N . CYS A 1 256 ? -13.883 7.899 22.520 1.00 97.31 256 CYS A N 1
ATOM 2081 C CA . CYS A 1 256 ? -15.035 7.374 21.783 1.00 97.31 256 CYS A CA 1
ATOM 2082 C C . CYS A 1 256 ? -15.124 5.837 21.863 1.00 97.31 256 CYS A C 1
ATOM 2084 O O . CYS A 1 256 ? -15.019 5.170 20.826 1.00 97.31 256 CYS A O 1
ATOM 2086 N N . PRO A 1 257 ? -15.398 5.250 23.043 1.00 96.81 257 PRO A N 1
ATOM 2087 C CA . PRO A 1 257 ? -15.386 3.796 23.231 1.00 96.81 257 PRO A CA 1
ATOM 2088 C C . PRO A 1 257 ? -16.392 3.058 22.333 1.00 96.81 257 PRO A C 1
ATOM 2090 O O . PRO A 1 257 ? -16.068 2.022 21.767 1.00 96.81 257 PRO A O 1
ATOM 2093 N N . GLU A 1 258 ? -17.579 3.621 22.083 1.00 97.62 258 GLU A N 1
ATOM 2094 C CA . GLU A 1 258 ? -18.550 3.028 21.144 1.00 97.62 258 GLU A CA 1
ATOM 2095 C C . GLU A 1 258 ? -17.987 2.939 19.710 1.00 97.62 258 GLU A C 1
ATOM 2097 O O . GLU A 1 258 ? -18.236 1.992 18.961 1.00 97.62 258 GLU A O 1
ATOM 2102 N N . ALA A 1 259 ? -17.198 3.936 19.298 1.00 97.38 259 ALA A N 1
ATOM 2103 C CA . ALA A 1 259 ? -16.544 3.922 18.000 1.00 97.38 259 ALA A CA 1
ATOM 2104 C C . ALA A 1 259 ? -15.369 2.950 17.936 1.00 97.38 259 ALA A C 1
ATOM 2106 O O . ALA A 1 259 ? -15.176 2.342 16.882 1.00 97.38 259 ALA A O 1
ATOM 2107 N N . ALA A 1 260 ? -14.636 2.798 19.034 1.00 96.88 260 ALA A N 1
ATOM 2108 C CA . ALA A 1 260 ? -13.582 1.808 19.186 1.00 96.88 260 ALA A CA 1
ATOM 2109 C C . ALA A 1 260 ? -14.143 0.380 19.085 1.00 96.88 260 ALA A C 1
ATOM 2111 O O . ALA A 1 260 ? -13.670 -0.393 18.255 1.00 96.88 260 ALA A O 1
ATOM 2112 N N . GLU A 1 261 ? -15.223 0.068 19.805 1.00 97.62 261 GLU A N 1
ATOM 2113 C CA . GLU A 1 261 ? -15.894 -1.241 19.755 1.00 97.62 261 GLU A CA 1
ATOM 2114 C C . GLU A 1 261 ? -16.387 -1.595 18.346 1.00 97.62 261 GLU A C 1
ATOM 2116 O O . GLU A 1 261 ? -16.244 -2.727 17.878 1.00 97.62 261 GLU A O 1
ATOM 2121 N N . TRP A 1 262 ? -16.893 -0.606 17.598 1.00 97.56 262 TRP A N 1
ATOM 2122 C CA . TRP A 1 262 ? -17.268 -0.816 16.198 1.00 97.56 262 TRP A CA 1
ATOM 2123 C C . TRP A 1 262 ? -16.086 -1.284 15.334 1.00 97.56 262 TRP A C 1
ATOM 2125 O O . TRP A 1 262 ? -16.286 -2.104 14.427 1.00 97.56 262 TRP A O 1
ATOM 2135 N N . VAL A 1 263 ? -14.884 -0.745 15.586 1.00 97.50 263 VAL A N 1
ATOM 2136 C CA . VAL A 1 263 ? -13.647 -1.127 14.887 1.00 97.50 263 VAL A CA 1
ATOM 2137 C C . VAL A 1 263 ? -13.159 -2.486 15.377 1.00 97.50 263 VAL A C 1
ATOM 2139 O O . VAL A 1 263 ? -12.871 -3.327 14.528 1.00 97.50 263 VAL A O 1
ATOM 2142 N N . LYS A 1 264 ? -13.148 -2.729 16.695 1.00 97.12 264 LYS A N 1
ATOM 2143 C CA . LYS A 1 264 ? -12.791 -4.014 17.321 1.00 97.12 264 LYS A CA 1
ATOM 2144 C C . LYS A 1 264 ? -13.559 -5.180 16.701 1.00 97.12 264 LYS A C 1
ATOM 2146 O O . LYS A 1 264 ? -12.962 -6.174 16.312 1.00 97.12 264 LYS A O 1
ATOM 2151 N N . ALA A 1 265 ? -14.861 -5.011 16.473 1.00 97.31 265 ALA A N 1
ATOM 2152 C CA . ALA A 1 265 ? -15.712 -6.019 15.835 1.00 97.31 265 ALA A CA 1
ATOM 2153 C C . ALA A 1 265 ? -15.438 -6.262 14.328 1.00 97.31 265 ALA A C 1
ATOM 2155 O O . ALA A 1 265 ? -16.096 -7.102 13.715 1.00 97.31 265 ALA A O 1
ATOM 2156 N N . ARG A 1 266 ? -14.544 -5.495 13.686 1.00 96.56 266 ARG A N 1
ATOM 2157 C CA . ARG A 1 266 ? -14.293 -5.501 12.224 1.00 96.56 266 ARG A CA 1
ATOM 2158 C C . ARG A 1 266 ? -12.824 -5.660 11.844 1.00 96.56 266 ARG A C 1
ATOM 2160 O O . ARG A 1 266 ? -12.479 -5.485 10.667 1.00 96.56 266 ARG A O 1
ATOM 2167 N N . VAL A 1 267 ? -11.976 -5.948 12.819 1.00 95.50 267 VAL A N 1
ATOM 2168 C CA . VAL A 1 267 ? -10.563 -6.272 12.625 1.00 95.50 267 VAL A CA 1
ATOM 2169 C C . VAL A 1 267 ? -10.280 -7.644 13.239 1.00 95.50 267 VAL A C 1
ATOM 2171 O O . VAL A 1 267 ? -11.026 -8.066 14.124 1.00 95.50 267 VAL A O 1
ATOM 2174 N N . PRO A 1 268 ? -9.242 -8.357 12.776 1.00 94.00 268 PRO A N 1
ATOM 2175 C CA . PRO A 1 268 ? -8.794 -9.574 13.439 1.00 94.00 268 PRO A CA 1
ATOM 2176 C C . PRO A 1 268 ? -8.474 -9.312 14.923 1.00 94.00 268 PRO A C 1
ATOM 2178 O O . PRO A 1 268 ? -7.912 -8.251 15.231 1.00 94.00 268 PRO A O 1
ATOM 2181 N N . PRO A 1 269 ? -8.803 -10.239 15.842 1.00 94.06 269 PRO A N 1
ATOM 2182 C CA . PRO A 1 269 ? -8.511 -10.088 17.269 1.00 94.06 269 PRO A CA 1
ATOM 2183 C C . PRO A 1 269 ? -7.041 -9.768 17.555 1.00 94.06 269 PRO A C 1
ATOM 2185 O O . PRO A 1 269 ? -6.744 -8.927 18.397 1.00 94.06 269 PRO A O 1
ATOM 2188 N N . GLU A 1 270 ? -6.126 -10.369 16.800 1.00 90.56 270 GLU A N 1
ATOM 2189 C CA . GLU A 1 270 ? -4.677 -10.197 16.918 1.00 90.56 270 GLU A CA 1
ATOM 2190 C C . GLU A 1 270 ? -4.258 -8.774 16.545 1.00 90.56 270 GLU A C 1
ATOM 2192 O O . GLU A 1 270 ? -3.375 -8.202 17.171 1.00 90.56 270 GLU A O 1
ATOM 2197 N N . SER A 1 271 ? -4.928 -8.164 15.560 1.00 90.62 271 SER A N 1
ATOM 2198 C CA . SER A 1 271 ? -4.691 -6.759 15.214 1.00 90.62 271 SER A CA 1
ATOM 2199 C C . SER A 1 271 ? -5.122 -5.835 16.346 1.00 90.62 271 SER A C 1
ATOM 2201 O O . SER A 1 271 ? -4.454 -4.840 16.607 1.00 90.62 271 SER A O 1
ATOM 2203 N N . TRP A 1 272 ? -6.240 -6.151 17.008 1.00 94.12 272 TRP A N 1
ATOM 2204 C CA . TRP A 1 272 ? -6.735 -5.365 18.135 1.00 94.12 272 TRP A CA 1
ATOM 2205 C C . TRP A 1 272 ? -5.887 -5.544 19.395 1.00 94.12 272 TRP A C 1
ATOM 2207 O O . TRP A 1 272 ? -5.669 -4.569 20.100 1.00 94.12 272 TRP A O 1
ATOM 2217 N N . ALA A 1 273 ? -5.372 -6.745 19.667 1.00 91.38 273 ALA A N 1
ATOM 2218 C CA . ALA A 1 273 ? -4.542 -7.025 20.843 1.00 91.38 273 ALA A CA 1
ATOM 2219 C C . ALA A 1 273 ? -3.323 -6.088 20.952 1.00 91.38 273 ALA A C 1
ATOM 2221 O O . ALA A 1 273 ? -2.924 -5.715 22.049 1.00 91.38 273 ALA A O 1
ATOM 2222 N N . ARG A 1 274 ? -2.808 -5.607 19.817 1.00 84.12 274 ARG A N 1
ATOM 2223 C CA . ARG A 1 274 ? -1.735 -4.602 19.734 1.00 84.12 274 ARG A CA 1
ATOM 2224 C C . ARG A 1 274 ? -2.088 -3.262 20.378 1.00 84.12 274 ARG A C 1
ATOM 2226 O O . ARG A 1 274 ? -1.206 -2.548 20.832 1.00 84.12 274 ARG A O 1
ATOM 2233 N N . LEU A 1 275 ? -3.376 -2.904 20.414 1.00 87.00 275 LEU A N 1
ATOM 2234 C CA . LEU A 1 275 ? -3.845 -1.724 21.146 1.00 87.00 275 LEU A CA 1
ATOM 2235 C C . LEU A 1 275 ? -3.777 -1.918 22.665 1.00 87.00 275 LEU A C 1
ATOM 2237 O O . LEU A 1 275 ? -3.716 -0.950 23.417 1.00 87.00 275 LEU A O 1
ATOM 2241 N N . GLU A 1 276 ? -3.882 -3.166 23.107 1.00 87.19 276 GLU A N 1
ATOM 2242 C CA . GLU A 1 276 ? -3.960 -3.541 24.515 1.00 87.19 276 GLU A CA 1
ATOM 2243 C C . GLU A 1 276 ? -2.565 -3.826 25.099 1.00 87.19 276 GLU A C 1
ATOM 2245 O O . GLU A 1 276 ? -2.440 -3.899 26.319 1.00 87.19 276 GLU A O 1
ATOM 2250 N N . ASP A 1 277 ? -1.526 -3.919 24.253 1.00 83.25 277 ASP A N 1
ATOM 2251 C CA . ASP A 1 277 ? -0.127 -4.118 24.641 1.00 83.25 277 ASP A CA 1
ATOM 2252 C C . ASP A 1 277 ? 0.696 -2.811 24.550 1.00 83.25 277 ASP A C 1
ATOM 2254 O O . ASP A 1 277 ? 1.139 -2.425 23.464 1.00 83.25 277 ASP A O 1
ATOM 2258 N N . PRO A 1 278 ? 0.967 -2.132 25.686 1.00 67.62 278 PRO A N 1
ATOM 2259 C CA . PRO A 1 278 ? 1.742 -0.892 25.747 1.00 67.62 278 PRO A CA 1
ATOM 2260 C C . PRO A 1 278 ? 3.152 -0.988 25.142 1.00 67.62 278 PRO A C 1
ATOM 2262 O O . PRO A 1 278 ? 3.736 0.040 24.794 1.00 67.62 278 PRO A O 1
ATOM 2265 N N . SER A 1 279 ? 3.721 -2.193 25.031 1.00 70.38 279 SER A N 1
ATOM 2266 C CA . SER A 1 279 ? 5.095 -2.389 24.561 1.00 70.38 279 SER A CA 1
ATOM 2267 C C . SER A 1 279 ? 5.258 -2.187 23.049 1.00 70.38 279 SER A C 1
ATOM 2269 O O . SER A 1 279 ? 6.344 -1.828 22.593 1.00 70.38 279 SER A O 1
ATOM 2271 N N . GLU A 1 280 ? 4.181 -2.310 22.268 1.00 65.38 280 GLU A N 1
ATOM 2272 C CA . GLU A 1 280 ? 4.224 -2.120 20.812 1.00 65.38 280 GLU A CA 1
ATOM 2273 C C . GLU A 1 280 ? 4.152 -0.646 20.368 1.00 65.38 280 GLU A C 1
ATOM 2275 O O . GLU A 1 280 ? 4.404 -0.327 19.201 1.00 65.38 280 GLU A O 1
ATOM 2280 N N . PHE A 1 281 ? 3.841 0.274 21.286 1.00 63.69 281 PHE A N 1
ATOM 2281 C CA . PHE A 1 281 ? 3.587 1.689 20.987 1.00 63.69 281 PHE A CA 1
ATOM 2282 C C . PHE A 1 281 ? 4.826 2.570 20.911 1.00 63.69 281 PHE A C 1
ATOM 2284 O O . PHE A 1 281 ? 4.708 3.780 20.704 1.00 63.69 281 PHE A O 1
ATOM 2291 N N . VAL A 1 282 ? 6.018 1.994 21.051 1.00 54.69 282 VAL A N 1
ATOM 2292 C CA . VAL A 1 282 ? 7.256 2.758 20.932 1.00 54.69 282 VAL A CA 1
ATOM 2293 C C . VAL A 1 282 ? 7.480 3.104 19.458 1.00 54.69 282 VAL A C 1
ATOM 2295 O O . VAL A 1 282 ? 8.179 2.414 18.711 1.00 54.69 282 VAL A O 1
ATOM 2298 N N . LEU A 1 283 ? 6.865 4.203 19.017 1.00 53.44 283 LEU A N 1
ATOM 2299 C CA . LEU A 1 283 ? 7.423 4.997 17.937 1.00 53.44 283 LEU A CA 1
ATOM 2300 C C . LEU A 1 283 ? 8.787 5.477 18.438 1.00 53.44 283 LEU A C 1
ATOM 2302 O O . LEU A 1 283 ? 8.836 6.131 19.482 1.00 53.44 283 LEU A O 1
ATOM 2306 N N . PRO A 1 284 ? 9.890 5.190 17.728 1.00 47.69 284 PRO A N 1
ATOM 2307 C CA . PRO A 1 284 ? 11.129 5.892 17.970 1.00 47.69 284 PRO A CA 1
ATOM 2308 C C . PRO A 1 284 ? 10.871 7.354 17.592 1.00 47.69 284 PRO A C 1
ATOM 2310 O O . PRO A 1 284 ? 11.025 7.760 16.444 1.00 47.69 284 PRO A O 1
ATOM 2313 N N . LEU A 1 285 ? 10.469 8.160 18.569 1.00 47.12 285 LEU A N 1
ATOM 2314 C CA . LEU A 1 285 ? 10.843 9.566 18.622 1.00 47.12 285 LEU A CA 1
ATOM 2315 C C . LEU A 1 285 ? 12.312 9.626 19.056 1.00 47.12 285 LEU A C 1
ATOM 2317 O O . LEU A 1 285 ? 12.654 10.354 19.976 1.00 47.12 285 LEU A O 1
ATOM 2321 N N . GLU A 1 286 ? 13.182 8.830 18.431 1.00 42.66 286 GLU A N 1
ATOM 2322 C CA . GLU A 1 286 ? 14.600 9.133 18.485 1.00 42.66 286 GLU A CA 1
ATOM 2323 C C . GLU A 1 286 ? 14.723 10.469 17.749 1.00 42.66 286 GLU A C 1
ATOM 2325 O O . GLU A 1 286 ? 14.337 10.559 16.569 1.00 42.66 286 GLU A O 1
ATOM 2330 N N . PRO A 1 287 ? 15.178 11.540 18.419 1.00 45.03 287 PRO A N 1
ATOM 2331 C CA . PRO A 1 287 ? 15.637 12.708 17.703 1.00 45.03 287 PRO A CA 1
ATOM 2332 C C . PRO A 1 287 ? 16.639 12.172 16.686 1.00 45.03 287 PRO A C 1
ATOM 2334 O O . PRO A 1 287 ? 17.572 11.463 17.051 1.00 45.03 287 PRO A O 1
ATOM 2337 N N . ARG A 1 288 ? 16.438 12.455 15.398 1.00 45.28 288 ARG A N 1
ATOM 2338 C CA . ARG A 1 288 ? 17.526 12.318 14.432 1.00 45.28 288 ARG A CA 1
ATOM 2339 C C . ARG A 1 288 ? 18.610 13.295 14.879 1.00 45.28 288 ARG A C 1
ATOM 2341 O O . ARG A 1 288 ? 18.623 14.441 14.433 1.00 45.28 288 ARG A O 1
ATOM 2348 N N . GLU A 1 289 ? 19.468 12.869 15.799 1.00 41.78 289 GLU A N 1
ATOM 2349 C CA . GLU A 1 289 ? 20.758 13.495 16.003 1.00 41.78 289 GLU A CA 1
ATOM 2350 C C . GLU A 1 289 ? 21.420 13.495 14.631 1.00 41.78 289 GLU A C 1
ATOM 2352 O O . GLU A 1 289 ? 21.430 12.489 13.916 1.00 41.78 289 GLU A O 1
ATOM 2357 N N . GLY A 1 290 ? 21.784 14.694 14.185 1.00 40.53 290 GLY A N 1
ATOM 2358 C CA . GLY A 1 290 ? 22.213 14.926 12.822 1.00 40.53 290 GLY A CA 1
ATOM 2359 C C . GLY A 1 290 ? 23.317 13.951 12.443 1.00 40.53 290 GLY A C 1
ATOM 2360 O O . GLY A 1 290 ? 24.281 13.782 13.181 1.00 40.53 290 GLY A O 1
ATOM 2361 N N . ASN A 1 291 ? 23.186 13.356 11.259 1.00 40.12 291 ASN A N 1
ATOM 2362 C CA . ASN A 1 291 ? 24.305 12.748 10.562 1.00 40.12 291 ASN A CA 1
ATOM 2363 C C . ASN A 1 291 ? 25.366 13.840 10.345 1.00 40.12 291 ASN A C 1
ATOM 2365 O O . ASN A 1 291 ? 25.373 14.517 9.315 1.00 40.12 291 ASN A O 1
ATOM 2369 N N . THR A 1 292 ? 26.250 14.042 11.318 1.00 39.59 292 THR A N 1
ATOM 2370 C CA . THR A 1 292 ? 27.547 14.665 11.104 1.00 39.59 292 THR A CA 1
ATOM 2371 C C . THR A 1 292 ? 28.324 13.704 10.225 1.00 39.59 292 THR A C 1
ATOM 2373 O O . THR A 1 292 ? 28.881 12.702 10.658 1.00 39.59 292 THR A O 1
ATOM 2376 N N . TRP A 1 293 ? 28.286 13.995 8.931 1.00 38.41 293 TRP A N 1
ATOM 2377 C CA . TRP A 1 293 ? 29.154 13.401 7.935 1.00 38.41 293 TRP A CA 1
ATOM 2378 C C . TRP A 1 293 ? 30.589 13.798 8.310 1.00 38.41 293 TRP A C 1
ATOM 2380 O O . TRP A 1 293 ? 31.054 14.885 7.968 1.00 38.41 293 TRP A O 1
ATOM 2390 N N . THR A 1 294 ? 31.287 12.970 9.086 1.00 40.16 294 THR A N 1
ATOM 2391 C CA . THR A 1 294 ? 32.738 13.084 9.224 1.00 40.16 294 THR A CA 1
ATOM 2392 C C . THR A 1 294 ? 33.325 12.626 7.899 1.00 40.16 294 THR A C 1
ATOM 2394 O O . THR A 1 294 ? 33.495 11.431 7.664 1.00 40.16 294 THR A O 1
ATOM 2397 N N . GLY A 1 295 ? 33.554 13.581 6.997 1.00 35.31 295 GLY A N 1
ATOM 2398 C CA . GLY A 1 295 ? 34.326 13.343 5.788 1.00 35.31 295 GLY A CA 1
ATOM 2399 C C . GLY A 1 295 ? 35.695 12.797 6.176 1.00 35.31 295 GLY A C 1
ATOM 2400 O O . GLY A 1 295 ? 36.514 13.530 6.727 1.00 35.31 295 GLY A O 1
ATOM 2401 N N . SER A 1 296 ? 35.920 11.509 5.914 1.00 35.22 296 SER A N 1
ATOM 2402 C CA . SER A 1 296 ? 37.262 10.936 5.903 1.00 35.22 296 SER A CA 1
ATOM 2403 C C . SER A 1 296 ? 37.947 11.448 4.645 1.00 35.22 296 SER A C 1
ATOM 2405 O O . SER A 1 296 ? 37.668 11.002 3.531 1.00 35.22 296 SER A O 1
ATOM 2407 N N . SER A 1 297 ? 38.775 12.469 4.824 1.00 40.50 297 SER A N 1
ATOM 2408 C CA . SER A 1 297 ? 39.678 12.988 3.807 1.00 40.50 297 SER A CA 1
ATOM 2409 C C . SER A 1 297 ? 40.873 12.048 3.668 1.00 40.50 297 SER A C 1
ATOM 2411 O O . SER A 1 297 ? 41.953 12.359 4.155 1.00 40.50 297 SER A O 1
ATOM 2413 N N . ASP A 1 298 ? 40.694 10.919 2.987 1.00 45.34 298 ASP A N 1
ATOM 2414 C CA . ASP A 1 298 ? 41.821 10.137 2.473 1.00 45.34 298 ASP A CA 1
ATOM 2415 C C . ASP A 1 298 ? 42.142 10.622 1.057 1.00 45.34 298 ASP A C 1
ATOM 2417 O O . ASP A 1 298 ? 41.701 10.064 0.051 1.00 45.34 298 ASP A O 1
ATOM 2421 N N . LEU A 1 299 ? 42.895 11.723 0.983 1.00 48.06 299 LEU A N 1
ATOM 2422 C CA . LEU A 1 299 ? 43.602 12.122 -0.229 1.00 48.06 299 LEU A CA 1
ATOM 2423 C C . LEU A 1 299 ? 45.076 11.757 -0.072 1.00 48.06 299 LEU A C 1
ATOM 2425 O O . LEU A 1 299 ? 45.836 12.400 0.644 1.00 48.06 299 LEU A O 1
ATOM 2429 N N . ALA A 1 300 ? 45.392 10.675 -0.774 1.00 47.72 300 ALA A N 1
ATOM 2430 C CA . ALA A 1 300 ? 46.685 10.105 -1.091 1.00 47.72 300 ALA A CA 1
ATOM 2431 C C . ALA A 1 300 ? 47.870 11.087 -1.102 1.00 47.72 300 ALA A C 1
ATOM 2433 O O . ALA A 1 300 ? 47.897 12.065 -1.855 1.00 47.72 300 ALA A O 1
ATOM 2434 N N . GLU A 1 301 ? 48.906 10.708 -0.354 1.00 50.50 301 GLU A N 1
ATOM 2435 C CA . GLU A 1 301 ? 50.292 11.091 -0.601 1.00 50.50 301 GLU A CA 1
ATOM 2436 C C . GLU A 1 301 ? 50.661 10.758 -2.055 1.00 50.50 301 GLU A C 1
ATOM 2438 O O . GLU A 1 301 ? 50.734 9.596 -2.459 1.00 50.50 301 GLU A O 1
ATOM 2443 N N . ARG A 1 302 ? 50.904 11.794 -2.862 1.00 52.91 302 ARG A N 1
ATOM 2444 C CA . ARG A 1 302 ? 51.699 11.660 -4.082 1.00 52.91 302 ARG A CA 1
ATOM 2445 C C . ARG A 1 302 ? 53.165 11.649 -3.678 1.00 52.91 302 ARG A C 1
ATOM 2447 O O . ARG A 1 302 ? 53.683 12.646 -3.189 1.00 52.91 302 ARG A O 1
ATOM 2454 N N . SER A 1 303 ? 53.803 10.515 -3.918 1.00 56.41 303 SER A N 1
ATOM 2455 C CA . SER A 1 303 ? 55.246 10.335 -3.879 1.00 56.41 303 SER A CA 1
ATOM 2456 C C . SER A 1 303 ? 55.919 11.248 -4.910 1.00 56.41 303 SER A C 1
ATOM 2458 O O . SER A 1 303 ? 55.561 11.229 -6.088 1.00 56.41 303 SER A O 1
ATOM 2460 N N . 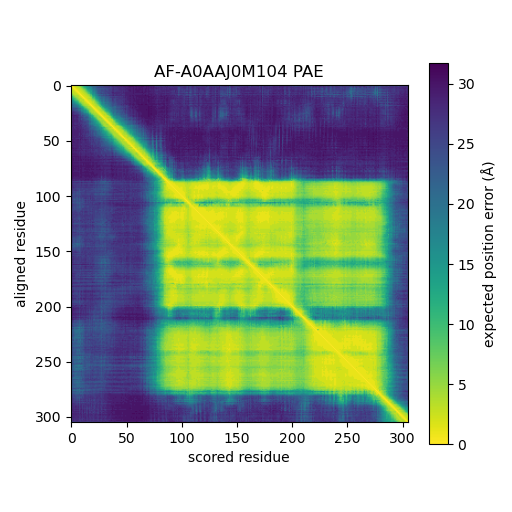GLU A 1 304 ? 56.892 12.035 -4.461 1.00 59.91 304 GLU A N 1
ATOM 2461 C CA . GLU A 1 304 ? 57.911 12.639 -5.316 1.00 59.91 304 GLU A CA 1
ATOM 2462 C C . GLU A 1 304 ?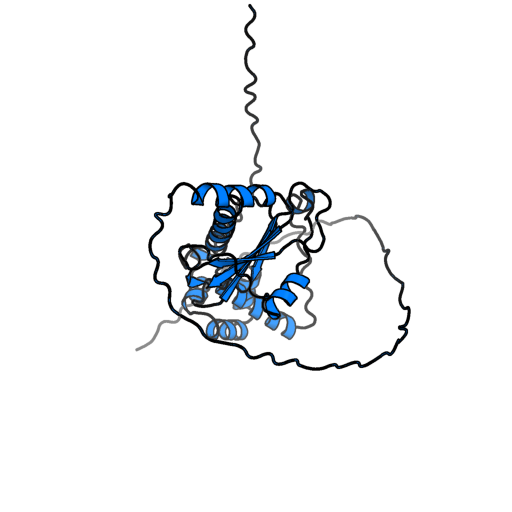 58.995 11.593 -5.599 1.00 59.91 304 GLU A C 1
ATOM 2464 O O . GLU A 1 304 ? 59.695 11.179 -4.677 1.00 59.91 304 GLU A O 1
ATOM 2469 N N . THR A 1 305 ? 59.123 11.190 -6.864 1.00 61.91 305 THR A N 1
ATOM 2470 C CA . THR A 1 305 ? 60.375 10.804 -7.544 1.00 61.91 305 THR A CA 1
ATOM 2471 C C . THR A 1 305 ? 60.168 10.918 -9.043 1.00 61.91 305 THR A C 1
ATOM 2473 O O . THR A 1 305 ? 59.137 10.380 -9.511 1.00 61.91 305 THR A O 1
#

Mean predicted aligned error: 16.35 Å

Sequence (305 aa):
MTAPLLRFGRLQSHFQFEPTCIQLYGNCRNQYTQRIAGKPSAVSSSIQAEPARYSNHPVDTHSMDIPNLVDPTSTEAAATANTSNLDSPVRILVQTQTHLIPGDKSTKFGERYDAMVNLICQHVWQRGYDKFRERDWNRDCHFAVDNVECWFLIDHHGPDPTPPSDPPVIWYRWTGTEFSTVIRDPLPSRVRRELRRYPFERVAHHILTQVHHKPKPPRVYQSRAEEIRVKRSMLRSTLLSGSGLTEELLQFVQDCPEAAEWVKARVPPESWARLEDPSEFVLPLEPREGNTWTGSSDLAERSET

Foldseek 3Di:
DDDDDDDDDDDDDDDDDDDDDDDDDDDDDDDDDDDDDDDDDDDDDDDDDDDDDDDDDDDDDDDDDDDDDDDPPPPVVVVVVVQVCLLAWEKEKEKEWLQLQDDDLLDALCVSVLSVQQQSCCVRNVGGDDVLQKDKDKDPNLNLDTGTIIMIMITGHHPDPDHDFDHYYWYWYRPSPDIDPTDPDDDDPVVVVVVVVVTRDDDPSCNVVPPPPPPDPPDDDPDPVRVLVVLLVVLLSCLRSNHADDPVNLVVCVVCVVSVVVSCVVGPVVSVVCSVDPVNNDDPPPPPPDPPPPPPPPDDDDDDD

Radius of gyration: 29.28 Å; Cα contacts (8 Å, |Δi|>4): 259; chains: 1; bounding box: 83×76×92 Å

Secondary structure (DSSP, 8-state):
--PPP-PPP--------------------------------------------------------------GGGHHHHHHHHHTTTTS-EEEEEEEEGGGSSS-SSS-HHHHHHHHHHHHHHHHHSS---TTTEEEEEE---TTSTT-EEEEEEEE--S-SS--SSPPEEEEEB-SSSBPSPP-SPPPHHHHHHHTTS------HHHHH----PPPPPPPPSSHHHHHHHHHHHHHHHHHHTPPPPHHHHHHHHH-HHHHHHHHTTS-HHHHHHHH-GGGG------------------------

pLDDT: mean 71.97, std 25.31, range [26.19, 98.38]